Protein AF-A0A251S4Z6-F1 (afdb_monomer_lite)

Radius of gyration: 18.8 Å; chains: 1; bounding box: 54×31×57 Å

Foldseek 3Di:
DDPDPDCPVVCPVLLVVLVVLVVCLQPPDPVCPVVSLVSLLVVLVVLLVVLLVQCVVQVVNRDLVSVLSNLVSNLVCLVPPDCVRAPPVRSQSVLLSVLVSLLSVFCVRRVVNNVSSLVSLQDPSRPCSLCPDPPRSSLVSNLSNLLSLLLVLQVVVVVVDCDPVNVVSVVSNLVSLLCCLPVPLVSLVVCLVVNLVSHDPVVVSSNCSSVVRDDPPDDDDD

Secondary structure (DSSP, 8-state):
---SSS-TTTSHHHHHHHHHHHHHHHHS-GGGHHHHHHHHHHHHHHHHHHHHHHHHHHGGG---HHHHHHHHHHHHHHHHS-TTTS-HHHHHHHHHHHHHHHHHT-TTT-GGGHHHHHHHHH-TTTHHHHHTSGGGTTHHHHHHHHHHHHHHHHHHHHH----HHHHHHHHHHHHHHHHHHHH-HHHHHHHHHHHHTTS-TT-HHHHHHHHH---TT-PPP-

Sequence (222 aa):
MQFHQQDTSSFLAIDIYTDVVFSVLKFYPDNEKSTKYSLLLKVLTVMVGFITKDANERKSTFNPKPYFRIFNNILNRLNTVNSVILDADFHVYVLAGLAQSFHALQPAKVPEFSFAWLELVTLTDFMPKLLNQDNHQGWPYFKCLVIDVLRYMEPILRGGEVTEPVHVLYNYTRRMLLVLSHDFPEFICCYRSSLYDIIPPHCIELRNIILSTVPHNMRTPI

Organism: Helianthus annuus (NCBI:txid4232)

pLDDT: mean 88.33, std 14.4, range [32.28, 98.75]

InterPro domains:
  IPR007196 CCR4-Not complex component, Not1, C-terminal [PF04054] (88-221)
  IPR040398 CCR4-NOT transcription complex subunit 1 [PTHR13162] (5-221)

Structure (mmCIF, N/CA/C/O backbone):
data_AF-A0A251S4Z6-F1
#
_entry.id   AF-A0A251S4Z6-F1
#
loop_
_atom_site.group_PDB
_atom_site.id
_atom_site.type_symbol
_atom_site.label_atom_id
_atom_site.label_alt_id
_atom_site.label_comp_id
_atom_site.label_asym_id
_atom_site.label_entity_id
_atom_site.label_seq_id
_atom_site.pdbx_PDB_ins_code
_atom_site.Cartn_x
_atom_site.Cartn_y
_atom_site.Cartn_z
_atom_site.occupancy
_atom_site.B_iso_or_equiv
_atom_site.auth_seq_id
_atom_site.auth_comp_id
_atom_site.auth_asym_id
_atom_site.auth_atom_id
_atom_site.pdbx_PDB_model_num
ATOM 1 N N . MET A 1 1 ? -10.284 20.744 -13.304 1.00 34.00 1 MET A N 1
ATOM 2 C CA . MET A 1 1 ? -11.662 20.393 -12.897 1.00 34.00 1 MET A CA 1
ATOM 3 C C . MET A 1 1 ? -11.717 20.370 -11.382 1.00 34.00 1 MET A C 1
ATOM 5 O O . MET A 1 1 ? -10.926 19.672 -10.763 1.00 34.00 1 MET A O 1
ATOM 9 N N . GLN A 1 2 ? -12.562 21.224 -10.809 1.00 32.28 2 GLN A N 1
ATOM 10 C CA . GLN A 1 2 ? -12.772 21.392 -9.371 1.00 32.28 2 GLN A CA 1
ATOM 11 C C . GLN A 1 2 ? -13.411 20.126 -8.777 1.00 32.28 2 GLN A C 1
ATOM 13 O O . GLN A 1 2 ? -14.523 19.778 -9.153 1.00 32.28 2 GLN A O 1
ATOM 18 N N . PHE A 1 3 ? -12.728 19.464 -7.840 1.00 34.62 3 PHE A N 1
ATOM 19 C CA . PHE A 1 3 ? -13.256 18.315 -7.081 1.00 34.62 3 PHE A CA 1
ATOM 20 C C . PHE A 1 3 ? -13.432 18.611 -5.579 1.00 34.62 3 PHE A C 1
ATOM 22 O O . PHE A 1 3 ? -13.620 17.693 -4.793 1.00 34.62 3 PHE A O 1
ATOM 29 N N . HIS A 1 4 ? -13.344 19.871 -5.141 1.00 36.19 4 HIS A N 1
ATOM 30 C CA . HIS A 1 4 ? -13.067 20.173 -3.728 1.00 36.19 4 HIS A CA 1
ATOM 31 C C . HIS A 1 4 ? -14.211 20.769 -2.890 1.00 36.19 4 HIS A C 1
ATOM 33 O O . HIS A 1 4 ? -13.940 21.222 -1.784 1.00 36.19 4 HIS A O 1
ATOM 39 N N . GLN A 1 5 ? -15.473 20.780 -3.344 1.00 32.38 5 GLN A N 1
ATOM 40 C CA . GLN A 1 5 ? -16.520 21.528 -2.615 1.00 32.38 5 GLN A CA 1
ATOM 41 C C . GLN A 1 5 ? -17.878 20.845 -2.364 1.00 32.38 5 GLN A C 1
ATOM 43 O O . GLN A 1 5 ? -18.758 21.507 -1.827 1.00 32.38 5 GLN A O 1
ATOM 48 N N . GLN A 1 6 ? -18.074 19.548 -2.648 1.00 38.59 6 GLN A N 1
ATOM 49 C CA . GLN A 1 6 ? -19.390 18.898 -2.440 1.00 38.59 6 GLN A CA 1
ATOM 50 C C . GLN A 1 6 ? -19.479 17.815 -1.346 1.00 38.59 6 GLN A C 1
ATOM 52 O O . GLN A 1 6 ? -20.587 17.411 -1.010 1.00 38.59 6 GLN A O 1
ATOM 57 N N . ASP A 1 7 ? -18.377 17.374 -0.732 1.00 52.56 7 ASP A N 1
ATOM 58 C CA . ASP A 1 7 ? -18.374 16.110 0.035 1.00 52.56 7 ASP A CA 1
ATOM 59 C C . ASP A 1 7 ? -18.331 16.234 1.576 1.00 52.56 7 ASP A C 1
ATOM 61 O O . ASP A 1 7 ? -18.424 15.227 2.280 1.00 52.56 7 ASP A O 1
ATOM 65 N N . THR A 1 8 ? -18.231 17.432 2.158 1.00 46.47 8 THR A N 1
ATOM 66 C CA . THR A 1 8 ? -18.010 17.582 3.615 1.00 46.47 8 THR A CA 1
ATOM 67 C C . THR A 1 8 ? -19.180 17.091 4.478 1.00 46.47 8 THR A C 1
ATOM 69 O O . THR A 1 8 ? -18.952 16.579 5.569 1.00 46.47 8 THR A O 1
ATOM 72 N N . SER A 1 9 ? -20.426 17.172 3.991 1.00 52.06 9 SER A N 1
ATOM 73 C CA . SER A 1 9 ? -21.599 16.631 4.705 1.00 52.06 9 SER A CA 1
ATOM 74 C C . SER A 1 9 ? -21.748 15.108 4.567 1.00 52.06 9 SER A C 1
ATOM 76 O O . SER A 1 9 ? -22.478 14.499 5.345 1.00 52.06 9 SER A O 1
ATOM 78 N N . SER A 1 10 ? -21.077 14.490 3.589 1.00 70.56 10 SER A N 1
ATOM 79 C CA . SER A 1 10 ? -21.203 13.062 3.259 1.00 70.56 10 SER A CA 1
ATOM 80 C C . SER A 1 10 ? -20.334 12.176 4.160 1.00 70.56 10 SER A C 1
ATOM 82 O O . SER A 1 10 ? -20.665 11.023 4.431 1.00 70.56 10 SER A O 1
ATOM 84 N N . PHE A 1 11 ? -19.240 12.730 4.692 1.00 87.56 11 PHE A N 1
ATOM 85 C CA . PHE A 1 11 ? -18.249 11.968 5.456 1.00 87.56 11 PHE A CA 1
ATOM 86 C C . PHE A 1 11 ? -18.320 12.141 6.972 1.00 87.56 11 PHE A C 1
ATOM 88 O O . PHE A 1 11 ? -17.568 11.477 7.680 1.00 87.56 11 PHE A O 1
ATOM 95 N N . LEU A 1 12 ? -19.263 12.931 7.493 1.00 91.19 12 LEU A N 1
ATOM 96 C CA . LEU A 1 12 ? -19.404 13.143 8.937 1.00 91.19 12 LEU A CA 1
ATOM 97 C C . LEU A 1 12 ? -19.536 11.822 9.713 1.00 91.19 12 LEU A C 1
ATOM 99 O O . LEU A 1 12 ? -18.879 11.637 10.731 1.00 91.19 12 LEU A O 1
ATOM 103 N N . ALA A 1 13 ? -20.336 10.875 9.214 1.00 91.31 13 ALA A N 1
ATOM 104 C CA . ALA A 1 13 ? -20.497 9.569 9.856 1.00 91.31 13 ALA A CA 1
ATOM 105 C C . ALA A 1 13 ? -19.185 8.764 9.896 1.00 91.31 13 ALA A C 1
ATOM 107 O O . ALA A 1 13 ? -18.905 8.083 10.881 1.00 91.31 13 ALA A O 1
ATOM 108 N N . ILE A 1 14 ? -18.367 8.869 8.846 1.00 92.56 14 ILE A N 1
ATOM 109 C CA . ILE A 1 14 ? -17.065 8.196 8.747 1.00 92.56 14 ILE A CA 1
ATOM 110 C C . ILE A 1 14 ? -16.051 8.830 9.700 1.00 92.56 14 ILE A C 1
ATOM 112 O O . ILE A 1 14 ? -15.296 8.129 10.379 1.00 92.56 14 ILE A O 1
ATOM 116 N N . ASP A 1 15 ? -16.048 10.157 9.758 1.00 91.38 15 ASP A N 1
ATOM 117 C CA . ASP A 1 15 ? -15.169 10.918 10.633 1.00 91.38 15 ASP A CA 1
ATOM 118 C C . ASP A 1 15 ? -15.511 10.611 12.108 1.00 91.38 15 ASP A C 1
ATOM 120 O O . ASP A 1 15 ? -14.624 10.218 12.867 1.00 91.38 15 ASP A O 1
ATOM 124 N N . ILE A 1 16 ? -16.802 10.613 12.478 1.00 91.19 16 ILE A N 1
ATOM 125 C CA . ILE A 1 16 ? -17.278 10.213 13.817 1.00 91.19 16 ILE A CA 1
ATOM 126 C C . ILE A 1 16 ? -16.913 8.760 14.132 1.00 91.19 16 ILE A C 1
ATOM 128 O O . ILE A 1 16 ? -16.429 8.478 15.227 1.00 91.19 16 ILE A O 1
ATOM 132 N N . TYR A 1 17 ? -17.119 7.827 13.196 1.00 90.75 17 TYR A N 1
ATOM 133 C CA . TYR A 1 17 ? -16.733 6.426 13.390 1.00 90.75 17 TYR A CA 1
ATOM 134 C C . TYR A 1 17 ? -15.246 6.305 13.743 1.00 90.75 17 TYR A C 1
ATOM 136 O O . TYR A 1 17 ? -14.885 5.623 14.704 1.00 90.75 17 TYR A O 1
ATOM 144 N N . THR A 1 18 ? -14.389 7.014 13.007 1.00 90.38 18 THR A N 1
ATOM 145 C CA . THR A 1 18 ? -12.941 6.977 13.239 1.00 90.38 18 THR A CA 1
ATOM 146 C C . THR A 1 18 ? -12.580 7.581 14.599 1.00 90.38 18 THR A C 1
ATOM 148 O O . THR A 1 18 ? -11.768 7.014 15.332 1.00 90.38 18 THR A O 1
ATOM 151 N N . ASP A 1 19 ? -13.228 8.680 14.987 1.00 88.56 19 ASP A N 1
ATOM 152 C CA . ASP A 1 19 ? -13.028 9.304 16.297 1.00 88.56 19 ASP A CA 1
ATOM 153 C C . ASP A 1 19 ? -13.490 8.406 17.455 1.00 88.56 19 ASP A C 1
ATOM 155 O O . ASP A 1 19 ? -12.831 8.358 18.498 1.00 88.56 19 ASP A O 1
ATOM 159 N N . VAL A 1 20 ? -14.569 7.637 17.277 1.00 89.88 20 VAL A N 1
ATOM 160 C CA . VAL A 1 20 ? -15.018 6.637 18.258 1.00 89.88 20 VAL A CA 1
ATOM 161 C C . VAL A 1 20 ? -13.992 5.514 18.393 1.00 89.88 20 VAL A C 1
ATOM 163 O O . VAL A 1 20 ? -13.630 5.177 19.518 1.00 89.88 20 VAL A O 1
ATOM 166 N N . VAL A 1 21 ? -13.464 4.975 17.287 1.00 88.00 21 VAL A N 1
ATOM 167 C CA . VAL A 1 21 ? -12.422 3.930 17.319 1.00 88.00 21 VAL A CA 1
ATOM 168 C C . VAL A 1 21 ? -11.203 4.395 18.124 1.00 88.00 21 VAL A C 1
ATOM 170 O O . VAL A 1 21 ? -10.749 3.687 19.024 1.00 88.00 21 VAL A O 1
ATOM 173 N N . PHE A 1 22 ? -10.705 5.608 17.870 1.00 84.44 22 PHE A N 1
ATOM 174 C CA . PHE A 1 22 ? -9.561 6.147 18.612 1.00 84.44 22 PHE A CA 1
ATOM 175 C C . PHE A 1 22 ? -9.902 6.527 20.056 1.00 84.44 22 PHE A C 1
ATOM 177 O O . PHE A 1 22 ? -9.057 6.377 20.939 1.00 84.44 22 PHE A O 1
ATOM 184 N N . SER A 1 23 ? -11.134 6.958 20.331 1.00 85.19 23 SER A N 1
ATOM 185 C CA . SER A 1 23 ? -11.595 7.206 21.700 1.00 85.19 23 SER A CA 1
ATOM 186 C C . SER A 1 23 ? -11.634 5.915 22.512 1.00 85.19 23 SER A C 1
ATOM 188 O O . SER A 1 23 ? -11.164 5.908 23.645 1.00 85.19 23 SER A O 1
ATOM 190 N N . VAL A 1 24 ? -12.103 4.805 21.931 1.00 83.81 24 VAL A N 1
ATOM 191 C CA . VAL A 1 24 ? -12.065 3.490 22.590 1.00 83.81 24 VAL A CA 1
ATOM 192 C C . VAL A 1 24 ? -10.629 3.119 22.951 1.00 83.81 24 VAL A C 1
ATOM 194 O O . VAL A 1 24 ? -10.382 2.745 24.091 1.00 83.81 24 VAL A O 1
ATOM 197 N N . LEU A 1 25 ? -9.667 3.294 22.039 1.00 79.56 25 LEU A N 1
ATOM 198 C CA . LEU A 1 25 ? -8.248 3.033 22.326 1.00 79.56 25 LEU A CA 1
ATOM 199 C C . LEU A 1 25 ? -7.685 3.945 23.426 1.00 79.56 25 LEU A C 1
ATOM 201 O O . LEU A 1 25 ? -6.925 3.490 24.283 1.00 79.56 25 LEU A O 1
ATOM 205 N N . LYS A 1 26 ? -8.070 5.226 23.412 1.00 78.69 26 LYS A N 1
ATOM 206 C CA . LYS A 1 26 ? -7.633 6.230 24.387 1.00 78.69 26 LYS A CA 1
ATOM 207 C C . LYS A 1 26 ? -8.168 5.951 25.790 1.00 78.69 26 LYS A C 1
ATOM 209 O O . LYS A 1 26 ? -7.422 6.086 26.751 1.00 78.69 26 LYS A O 1
ATOM 214 N N . PHE A 1 27 ? -9.443 5.590 25.910 1.00 80.06 27 PHE A N 1
ATOM 215 C CA . PHE A 1 27 ? -10.101 5.346 27.196 1.00 80.06 27 PHE A CA 1
ATOM 216 C C . PHE A 1 27 ? -9.957 3.900 27.689 1.00 80.06 27 PHE A C 1
ATOM 218 O O . PHE A 1 27 ? -10.383 3.592 28.801 1.00 80.06 27 PHE A O 1
ATOM 225 N N . TYR A 1 28 ? -9.350 3.014 26.896 1.00 77.75 28 TYR A N 1
ATOM 226 C CA . TYR A 1 28 ? -9.029 1.662 27.338 1.00 77.75 28 TYR A CA 1
ATOM 227 C C . TYR A 1 28 ? -7.945 1.702 28.439 1.00 77.75 28 TYR A C 1
ATOM 229 O O . TYR A 1 28 ? -6.985 2.467 28.292 1.00 77.75 28 TYR A O 1
ATOM 237 N N . PRO A 1 29 ? -8.047 0.902 29.521 1.00 74.38 29 PRO A N 1
ATOM 238 C CA . PRO A 1 29 ? -7.092 0.935 30.633 1.00 74.38 29 PRO A CA 1
ATOM 239 C C . PRO A 1 29 ? -5.634 0.733 30.184 1.00 74.38 29 PRO A C 1
ATOM 241 O O . PRO A 1 29 ? -5.335 -0.169 29.400 1.00 74.38 29 PRO A O 1
ATOM 244 N N . ASP A 1 30 ? -4.706 1.552 30.693 1.00 66.25 30 ASP A N 1
ATOM 245 C CA . ASP A 1 30 ? -3.280 1.521 30.305 1.00 66.25 30 ASP A CA 1
ATOM 246 C C . ASP A 1 30 ? -2.538 0.253 30.750 1.00 66.25 30 ASP A C 1
ATOM 248 O O . ASP A 1 30 ? -1.494 -0.097 30.200 1.00 66.25 30 ASP A O 1
ATOM 252 N N . ASN A 1 31 ? -3.121 -0.480 31.696 1.00 65.31 31 ASN A N 1
ATOM 253 C CA . ASN A 1 31 ? -2.581 -1.703 32.285 1.00 65.31 31 ASN A CA 1
ATOM 254 C C . ASN A 1 31 ? -2.515 -2.869 31.271 1.00 65.31 31 ASN A C 1
ATOM 256 O O . ASN A 1 31 ? -1.938 -3.911 31.567 1.00 65.31 31 ASN A O 1
ATOM 260 N N . GLU A 1 32 ? -3.100 -2.701 30.079 1.00 69.12 32 GLU A N 1
ATOM 261 C CA . GLU A 1 32 ? -3.272 -3.734 29.055 1.00 69.12 32 GLU A CA 1
ATOM 262 C C . GLU A 1 32 ? -2.878 -3.238 27.647 1.00 69.12 32 GLU A C 1
ATOM 264 O O . GLU A 1 32 ? -3.663 -3.284 26.693 1.00 69.12 32 GLU A O 1
ATOM 269 N N . LYS A 1 33 ? -1.637 -2.760 27.476 1.00 69.19 33 LYS A N 1
ATOM 270 C CA . LYS A 1 33 ? -1.124 -2.329 26.156 1.00 69.19 33 LYS A CA 1
ATOM 271 C C . LYS A 1 33 ? -1.329 -3.391 25.062 1.00 69.19 33 LYS A C 1
ATOM 273 O O . LYS A 1 33 ? -1.816 -3.066 23.982 1.00 69.19 33 LYS A O 1
ATOM 278 N N . SER A 1 34 ? -1.045 -4.664 25.365 1.00 73.81 34 SER A N 1
ATOM 279 C CA . SER A 1 34 ? -1.294 -5.835 24.494 1.00 73.81 34 SER A CA 1
ATOM 280 C C . SER A 1 34 ? -2.735 -5.914 23.976 1.00 73.81 34 SER A C 1
ATOM 282 O O . SER A 1 34 ? -2.968 -6.276 22.820 1.00 73.81 34 SER A O 1
ATOM 284 N N . THR A 1 35 ? -3.712 -5.528 24.795 1.00 79.06 35 THR A N 1
ATOM 285 C CA . THR A 1 35 ? -5.124 -5.558 24.416 1.00 79.06 35 THR A CA 1
ATOM 286 C C . THR A 1 35 ? -5.496 -4.390 23.502 1.00 79.06 35 THR A C 1
ATOM 288 O O . THR A 1 35 ? -6.238 -4.605 22.541 1.00 79.06 35 THR A O 1
ATOM 291 N N . LYS A 1 36 ? -4.927 -3.186 23.707 1.00 78.81 36 LYS A N 1
ATOM 292 C CA . LYS A 1 36 ? -5.112 -2.036 22.791 1.00 78.81 36 LYS A CA 1
ATOM 293 C C . LYS A 1 36 ? -4.644 -2.381 21.371 1.00 78.81 36 LYS A C 1
ATOM 295 O O . LYS A 1 36 ? -5.363 -2.122 20.404 1.00 78.81 36 LYS A O 1
ATOM 300 N N . TYR A 1 37 ? -3.492 -3.049 21.258 1.00 80.00 37 TYR A N 1
ATOM 301 C CA . TYR A 1 37 ? -2.970 -3.581 19.993 1.00 80.00 37 TYR A CA 1
ATOM 302 C C . TYR A 1 37 ? -3.934 -4.546 19.316 1.00 80.00 37 TYR A C 1
ATOM 304 O O . TYR A 1 37 ? -4.310 -4.366 18.156 1.00 80.00 37 TYR A O 1
ATOM 312 N N . SER A 1 38 ? -4.347 -5.572 20.063 1.00 84.94 38 SER A N 1
ATOM 313 C CA . SER A 1 38 ? -5.238 -6.609 19.553 1.00 84.94 38 SER A CA 1
ATOM 314 C C . SER A 1 38 ? -6.568 -6.024 19.084 1.00 84.94 38 SER A C 1
ATOM 316 O O . SER A 1 38 ? -7.096 -6.445 18.056 1.00 84.94 38 SER A O 1
ATOM 318 N N . LEU A 1 39 ? -7.101 -5.032 19.802 1.00 87.69 39 LEU A N 1
ATOM 319 C CA . LEU A 1 39 ? -8.360 -4.392 19.450 1.00 87.69 39 LEU A CA 1
ATOM 320 C C . LEU A 1 39 ? -8.265 -3.658 18.111 1.00 87.69 39 LEU A C 1
ATOM 322 O O . LEU A 1 39 ? -9.105 -3.885 17.241 1.00 87.69 39 LEU A O 1
ATOM 326 N N . LEU A 1 40 ? -7.238 -2.826 17.915 1.00 86.56 40 LEU A N 1
ATOM 327 C CA . LEU A 1 40 ? -7.086 -2.093 16.660 1.00 86.56 40 LEU A CA 1
ATOM 328 C C . LEU A 1 40 ? -6.867 -3.047 15.479 1.00 86.56 40 LEU A C 1
ATOM 330 O O . LEU A 1 40 ? -7.513 -2.888 14.447 1.00 86.56 40 LEU A O 1
ATOM 334 N N . LEU A 1 41 ? -6.054 -4.096 15.637 1.00 89.19 41 LEU A N 1
ATOM 335 C CA . LEU A 1 41 ? -5.891 -5.103 14.583 1.00 89.19 41 LEU A CA 1
ATOM 336 C C . LEU A 1 41 ? -7.184 -5.861 14.268 1.00 89.19 41 LEU A C 1
ATOM 338 O O . LEU A 1 41 ? -7.445 -6.166 13.103 1.00 89.19 41 LEU A O 1
ATOM 342 N N . LYS A 1 42 ? -8.019 -6.146 15.274 1.00 92.50 42 LYS A N 1
ATOM 343 C CA . LYS A 1 42 ? -9.351 -6.725 15.049 1.00 92.50 42 LYS A CA 1
ATOM 344 C C . LYS A 1 42 ? -10.231 -5.773 14.245 1.00 92.50 42 LYS A C 1
ATOM 346 O O . LYS A 1 42 ? -10.883 -6.227 13.312 1.00 92.50 42 LYS A O 1
ATOM 351 N N . VAL A 1 43 ? -10.208 -4.471 14.547 1.00 93.06 43 VAL A N 1
ATOM 352 C CA . VAL A 1 43 ? -10.929 -3.456 13.759 1.00 93.06 43 VAL A CA 1
ATOM 353 C C . VAL A 1 43 ? -10.439 -3.456 12.310 1.00 93.06 43 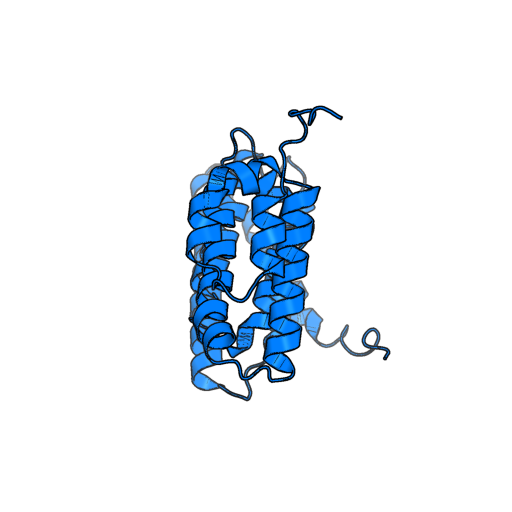VAL A C 1
ATOM 355 O O . VAL A 1 43 ? -11.259 -3.574 11.403 1.00 93.06 43 VAL A O 1
ATOM 358 N N . LEU A 1 44 ? -9.121 -3.421 12.081 1.00 95.12 44 LEU A N 1
ATOM 359 C CA . LEU A 1 44 ? -8.542 -3.501 10.735 1.00 95.12 44 LEU A CA 1
ATOM 360 C C . LEU A 1 44 ? -8.975 -4.777 9.993 1.00 95.12 44 LEU A C 1
ATOM 362 O O . LEU A 1 44 ? -9.418 -4.710 8.849 1.00 95.12 44 LEU A O 1
ATOM 366 N N . THR A 1 45 ? -8.928 -5.928 10.665 1.00 96.69 45 THR A N 1
ATOM 367 C CA . THR A 1 45 ? -9.327 -7.227 10.096 1.00 96.69 45 THR A CA 1
ATOM 368 C C . THR A 1 45 ? -10.805 -7.244 9.704 1.00 96.69 45 THR A C 1
ATOM 370 O O . THR A 1 45 ? -11.154 -7.690 8.610 1.00 96.69 45 THR A O 1
ATOM 373 N N . VAL A 1 46 ? -11.681 -6.724 10.570 1.00 96.94 46 VAL A N 1
ATOM 374 C CA . VAL A 1 46 ? -13.120 -6.608 10.288 1.00 96.94 46 VAL A CA 1
ATOM 375 C C . VAL A 1 46 ? -13.362 -5.680 9.101 1.00 96.94 46 VAL A C 1
ATOM 377 O O . VAL A 1 46 ? -14.158 -6.020 8.228 1.00 96.94 46 VAL A O 1
ATOM 380 N N . MET A 1 47 ? -12.649 -4.552 9.016 1.00 96.19 47 MET A N 1
ATOM 381 C CA . MET A 1 47 ? -12.753 -3.642 7.872 1.00 96.19 47 MET A CA 1
ATOM 382 C C . MET A 1 47 ? -12.321 -4.309 6.567 1.00 96.19 47 MET A C 1
ATOM 384 O O . MET A 1 47 ? -13.049 -4.220 5.585 1.00 96.19 47 MET A O 1
ATOM 388 N N . VAL A 1 48 ? -11.191 -5.023 6.548 1.00 98.25 48 VAL A N 1
ATOM 389 C CA . VAL A 1 48 ? -10.731 -5.769 5.363 1.00 98.25 48 VAL A CA 1
ATOM 390 C C . VAL A 1 48 ? -11.788 -6.776 4.907 1.00 98.25 48 VAL A C 1
ATOM 392 O O . VAL A 1 48 ? -12.124 -6.824 3.722 1.00 98.25 48 VAL A O 1
ATOM 395 N N . GLY A 1 49 ? -12.344 -7.554 5.842 1.00 98.19 49 GLY A N 1
ATOM 396 C CA . GLY A 1 49 ? -13.400 -8.521 5.543 1.00 98.19 49 GLY A CA 1
ATOM 397 C C . GLY A 1 49 ? -14.663 -7.854 4.995 1.00 98.19 49 GLY A C 1
ATOM 398 O O . GLY A 1 49 ? -15.235 -8.328 4.014 1.00 98.19 49 GLY A O 1
ATOM 399 N N . PHE A 1 50 ? -15.061 -6.724 5.581 1.00 97.69 50 PHE A N 1
ATOM 400 C CA . PHE A 1 50 ? -16.216 -5.953 5.132 1.00 97.69 50 PHE A CA 1
ATOM 401 C C . PHE A 1 50 ? -16.014 -5.371 3.729 1.00 97.69 50 PHE A C 1
ATOM 403 O O . PHE A 1 50 ? -16.872 -5.561 2.875 1.00 97.69 50 PHE A O 1
ATOM 410 N N . ILE A 1 51 ? -14.871 -4.732 3.464 1.00 98.06 51 ILE A N 1
ATOM 411 C CA . ILE A 1 51 ? -14.534 -4.153 2.154 1.00 98.06 51 ILE A CA 1
ATOM 412 C C . ILE A 1 51 ? -14.523 -5.236 1.079 1.00 98.06 51 ILE A C 1
ATOM 414 O O . ILE A 1 51 ? -15.116 -5.064 0.019 1.00 98.06 51 ILE A O 1
ATOM 418 N N . THR A 1 52 ? -13.883 -6.370 1.371 1.00 98.00 52 THR A N 1
ATOM 419 C CA . THR A 1 52 ? -13.814 -7.504 0.440 1.00 98.00 52 THR A CA 1
ATOM 420 C C . THR A 1 52 ? -15.213 -8.037 0.131 1.00 98.00 52 THR A C 1
ATOM 422 O O . THR A 1 52 ? -15.537 -8.308 -1.023 1.00 98.00 52 THR A O 1
ATOM 425 N N . LYS A 1 53 ? -16.069 -8.170 1.151 1.00 98.06 53 LYS A N 1
ATOM 426 C CA . LYS A 1 53 ? -17.459 -8.598 0.974 1.00 98.06 53 LYS A CA 1
ATOM 427 C C . LYS A 1 53 ? -18.258 -7.596 0.134 1.00 98.06 53 LYS A C 1
ATOM 429 O O . LYS A 1 53 ? -18.892 -8.004 -0.832 1.00 98.06 53 LYS A O 1
ATOM 434 N N . ASP A 1 54 ? -18.195 -6.310 0.468 1.00 97.75 54 ASP A N 1
ATOM 435 C CA . ASP A 1 54 ? -18.940 -5.255 -0.228 1.00 97.75 54 ASP A CA 1
ATOM 436 C C . ASP A 1 54 ? -18.503 -5.118 -1.694 1.00 97.75 54 ASP A C 1
ATOM 438 O O . ASP A 1 54 ? -19.349 -4.997 -2.578 1.00 97.75 54 ASP A O 1
ATOM 442 N N . ALA A 1 55 ? -17.201 -5.222 -1.980 1.00 97.38 55 ALA A N 1
ATOM 443 C CA . ALA A 1 55 ? -16.684 -5.237 -3.348 1.00 97.38 55 ALA A CA 1
ATOM 444 C C . ALA A 1 55 ? -17.220 -6.430 -4.152 1.00 97.38 55 ALA A C 1
ATOM 446 O O . ALA A 1 55 ? -17.700 -6.255 -5.271 1.00 97.38 55 ALA A O 1
ATOM 447 N N . ASN A 1 56 ? -17.232 -7.628 -3.558 1.00 96.38 56 ASN A N 1
ATOM 448 C CA . ASN A 1 56 ? -17.769 -8.827 -4.205 1.00 96.38 56 ASN A CA 1
ATOM 449 C C . ASN A 1 56 ? -19.279 -8.735 -4.481 1.00 96.38 56 ASN A C 1
ATOM 451 O O . ASN A 1 56 ? -19.749 -9.211 -5.518 1.00 96.38 56 ASN A O 1
ATOM 455 N N . GLU A 1 57 ? -20.042 -8.139 -3.562 1.00 97.38 57 GLU A N 1
ATOM 456 C CA . GLU A 1 57 ? -21.494 -7.982 -3.691 1.00 97.38 57 GLU A CA 1
ATOM 457 C C . GLU A 1 57 ? -21.865 -6.886 -4.701 1.00 97.38 57 GLU A C 1
ATOM 459 O O . GLU A 1 57 ? -22.753 -7.087 -5.531 1.00 97.38 57 GLU A O 1
ATOM 464 N N . ARG A 1 58 ? -21.174 -5.739 -4.671 1.00 95.50 58 ARG A N 1
ATOM 465 C CA . ARG A 1 58 ? -21.497 -4.567 -5.504 1.00 95.50 58 ARG A CA 1
ATOM 466 C C . ARG A 1 58 ? -20.834 -4.561 -6.876 1.00 95.50 58 ARG A C 1
ATOM 468 O O . ARG A 1 58 ? -21.378 -3.933 -7.793 1.00 95.50 58 ARG A O 1
ATOM 475 N N . LYS A 1 59 ? -19.677 -5.213 -7.029 1.00 93.00 59 LYS A N 1
ATOM 476 C CA . LYS A 1 59 ? -18.879 -5.269 -8.266 1.00 93.00 59 LYS A CA 1
ATOM 477 C C . LYS A 1 59 ? -18.700 -3.872 -8.874 1.00 93.00 59 LYS A C 1
ATOM 479 O O . LYS A 1 59 ? -18.199 -2.970 -8.215 1.00 93.00 59 LYS A O 1
ATOM 484 N N . SER A 1 60 ? -19.230 -3.632 -10.074 1.00 91.31 60 SER A N 1
ATOM 485 C CA . SER A 1 60 ? -19.138 -2.351 -10.790 1.00 91.31 60 SER A CA 1
ATOM 486 C C . SER A 1 60 ? -19.778 -1.152 -10.077 1.00 91.31 60 SER A C 1
ATOM 488 O O . SER A 1 60 ? -19.542 -0.017 -10.477 1.00 91.31 60 SER A O 1
ATOM 490 N N . THR A 1 61 ? -20.606 -1.378 -9.053 1.00 95.19 61 THR A N 1
ATOM 491 C CA . THR A 1 61 ? -21.230 -0.316 -8.239 1.00 95.19 61 THR A CA 1
ATOM 492 C C . THR A 1 61 ? -20.525 -0.087 -6.901 1.00 95.19 61 THR A C 1
ATOM 494 O O . THR A 1 61 ? -20.994 0.702 -6.076 1.00 95.19 61 THR A O 1
ATOM 497 N N . PHE A 1 62 ? -19.409 -0.780 -6.660 1.00 96.69 62 PHE A N 1
ATOM 498 C CA . PHE A 1 62 ? -18.588 -0.590 -5.474 1.00 96.69 62 PHE A CA 1
ATOM 499 C C . PHE A 1 62 ? -18.045 0.842 -5.419 1.00 96.69 62 PHE A C 1
ATOM 501 O O . PHE A 1 62 ? -17.523 1.369 -6.402 1.00 96.69 62 PHE A O 1
ATOM 508 N N . ASN A 1 63 ? -18.167 1.480 -4.254 1.00 95.75 63 ASN A N 1
ATOM 509 C CA . ASN A 1 63 ? -17.659 2.828 -4.031 1.00 95.75 63 ASN A CA 1
ATOM 510 C C . ASN A 1 63 ? -16.437 2.771 -3.099 1.00 95.75 63 ASN A C 1
ATOM 512 O O . ASN A 1 63 ? -16.613 2.539 -1.904 1.00 95.75 63 ASN A O 1
ATOM 516 N N . PRO A 1 64 ? -15.213 3.029 -3.595 1.00 96.06 64 PRO A N 1
ATOM 517 C CA . PRO A 1 64 ? -14.002 2.945 -2.782 1.00 96.06 64 PRO A CA 1
ATOM 518 C C . PRO A 1 64 ? -13.816 4.136 -1.823 1.00 96.06 64 PRO A C 1
ATOM 520 O O . PRO A 1 64 ? -13.071 4.026 -0.847 1.00 96.06 64 PRO A O 1
ATOM 523 N N . LYS A 1 65 ? -14.477 5.279 -2.072 1.00 95.50 65 LYS A N 1
ATOM 524 C CA . LYS A 1 65 ? -14.219 6.544 -1.353 1.00 95.50 65 LYS A CA 1
ATOM 525 C C . LYS A 1 65 ? -14.450 6.468 0.166 1.00 95.50 65 LYS A C 1
ATOM 527 O O . LYS A 1 65 ? -13.601 6.976 0.899 1.00 95.50 65 LYS A O 1
ATOM 532 N N . PRO A 1 66 ? -15.536 5.849 0.676 1.00 95.25 66 PRO A N 1
ATOM 533 C CA . PRO A 1 66 ? -15.756 5.723 2.115 1.00 95.25 66 PRO A CA 1
ATOM 534 C C . PRO A 1 66 ? -14.624 4.964 2.815 1.00 95.25 66 PRO A C 1
ATOM 536 O O . PRO A 1 66 ? -14.127 5.397 3.850 1.00 95.25 66 PRO A O 1
ATOM 539 N N . TYR A 1 67 ? -14.170 3.864 2.215 1.00 96.38 67 TYR A N 1
ATOM 540 C CA . TYR A 1 67 ? -13.118 3.016 2.774 1.00 96.38 67 TYR A CA 1
ATOM 541 C C . TYR A 1 67 ? -11.757 3.704 2.754 1.00 96.38 67 TYR A C 1
ATOM 543 O O . TYR A 1 67 ? -11.029 3.659 3.745 1.00 96.38 67 TYR A O 1
ATOM 551 N N . PHE A 1 68 ? -11.454 4.419 1.666 1.00 96.94 68 PHE A N 1
ATOM 552 C CA . PHE A 1 68 ? -10.292 5.299 1.599 1.00 96.94 68 PHE A CA 1
ATOM 553 C C . PHE A 1 68 ? -10.294 6.318 2.747 1.00 96.94 68 PHE A C 1
ATOM 555 O O . PHE A 1 68 ? -9.304 6.446 3.466 1.00 96.94 68 PHE A O 1
ATOM 562 N N . ARG A 1 69 ? -11.425 7.008 2.962 1.00 95.69 69 ARG A N 1
ATOM 563 C CA . ARG A 1 69 ? -11.568 8.021 4.018 1.00 95.69 69 ARG A CA 1
ATOM 564 C C . ARG A 1 69 ? -11.334 7.430 5.407 1.00 95.69 69 ARG A C 1
ATOM 566 O O . ARG A 1 69 ? -10.623 8.050 6.190 1.00 95.69 69 ARG A O 1
ATOM 573 N N . ILE A 1 70 ? -11.867 6.237 5.691 1.00 95.38 70 ILE A N 1
ATOM 574 C CA . ILE A 1 70 ? -11.641 5.544 6.969 1.00 95.38 70 ILE A CA 1
ATOM 575 C C . ILE A 1 70 ? -10.142 5.305 7.195 1.00 95.38 70 ILE A C 1
ATOM 577 O O . ILE A 1 70 ? -9.609 5.718 8.223 1.00 95.38 70 ILE A O 1
ATOM 581 N N . PHE A 1 71 ? -9.439 4.688 6.239 1.00 96.38 71 PHE A N 1
ATOM 582 C CA . PHE A 1 71 ? -8.006 4.414 6.391 1.00 96.38 71 PHE A CA 1
ATOM 583 C C . PHE A 1 71 ? -7.170 5.690 6.506 1.00 96.38 71 PHE A C 1
ATOM 585 O O . PHE A 1 71 ? -6.289 5.764 7.363 1.00 96.38 71 PHE A O 1
ATOM 592 N N . ASN A 1 72 ? -7.471 6.711 5.702 1.00 95.00 72 ASN A N 1
ATOM 593 C CA . ASN A 1 72 ? -6.790 8.001 5.778 1.00 95.00 72 ASN A CA 1
ATOM 594 C C . ASN A 1 72 ? -7.006 8.673 7.145 1.00 95.00 72 ASN A C 1
ATOM 596 O O . ASN A 1 72 ? -6.063 9.168 7.755 1.00 95.00 72 ASN A O 1
ATOM 600 N N . ASN A 1 73 ? -8.229 8.640 7.678 1.00 93.38 73 ASN A N 1
ATOM 601 C CA . ASN A 1 73 ? -8.512 9.159 9.014 1.00 93.38 73 ASN A CA 1
ATOM 602 C C . ASN A 1 73 ? -7.752 8.382 10.097 1.00 93.38 73 ASN A C 1
ATOM 604 O O . ASN A 1 73 ? -7.222 9.000 11.018 1.00 93.38 73 ASN A O 1
ATOM 608 N N . ILE A 1 74 ? -7.657 7.052 9.981 1.00 91.94 74 ILE A N 1
ATOM 609 C CA . ILE A 1 74 ? -6.884 6.225 10.917 1.00 91.94 74 ILE A CA 1
ATOM 610 C C . ILE A 1 74 ? -5.403 6.611 10.887 1.00 91.94 74 ILE A C 1
ATOM 612 O O . ILE A 1 74 ? -4.817 6.809 11.948 1.00 91.94 74 ILE A O 1
ATOM 616 N N . LEU A 1 75 ? -4.813 6.775 9.701 1.00 91.94 75 LEU A N 1
ATOM 617 C CA . LEU A 1 75 ? -3.426 7.226 9.536 1.00 91.94 75 LEU A CA 1
ATOM 618 C C . LEU A 1 75 ? -3.199 8.614 10.149 1.00 91.94 75 LEU A C 1
ATOM 620 O O . LEU A 1 75 ? -2.280 8.805 10.945 1.00 91.94 75 LEU A O 1
ATOM 624 N N . ASN A 1 76 ? -4.086 9.564 9.854 1.00 89.88 76 ASN A N 1
ATOM 625 C CA . ASN A 1 76 ? -4.009 10.922 10.390 1.00 89.88 76 ASN A CA 1
ATOM 626 C C . ASN A 1 76 ? -4.105 10.939 11.919 1.00 89.88 76 ASN A C 1
ATOM 628 O O . ASN A 1 76 ? -3.366 11.658 12.591 1.00 89.88 76 ASN A O 1
ATOM 632 N N . ARG A 1 77 ? -5.006 10.141 12.500 1.00 86.69 77 ARG A N 1
ATOM 633 C CA . ARG A 1 77 ? -5.144 10.019 13.956 1.00 86.69 77 ARG A CA 1
ATOM 634 C C . ARG A 1 77 ? -3.930 9.339 14.578 1.00 86.69 77 ARG A C 1
ATOM 636 O O . ARG A 1 77 ? -3.412 9.844 15.567 1.00 86.69 77 ARG A O 1
ATOM 643 N N . LEU A 1 78 ? -3.417 8.277 13.965 1.00 85.00 78 LEU A N 1
ATOM 644 C CA . LEU A 1 78 ? -2.196 7.607 14.409 1.00 85.00 78 LEU A CA 1
ATOM 645 C C . LEU A 1 78 ? -0.999 8.574 14.474 1.00 85.00 78 LEU A C 1
ATOM 647 O O . LEU A 1 78 ? -0.214 8.500 15.412 1.00 85.00 78 LEU A O 1
ATOM 651 N N . ASN A 1 79 ? -0.892 9.505 13.522 1.00 81.50 79 ASN A N 1
ATOM 652 C CA . ASN A 1 79 ? 0.209 10.471 13.454 1.00 81.50 79 ASN A CA 1
ATOM 653 C C . ASN A 1 79 ? 0.010 11.734 14.310 1.00 81.50 79 ASN A C 1
ATOM 655 O O . ASN A 1 79 ? 0.971 12.469 14.530 1.00 81.50 79 ASN A O 1
ATOM 659 N N . THR A 1 80 ? -1.211 12.010 14.780 1.00 80.38 80 THR A N 1
ATOM 660 C CA . THR A 1 80 ? -1.533 13.203 15.592 1.00 80.38 80 THR A CA 1
ATOM 661 C C . THR A 1 80 ? -1.741 12.904 17.071 1.00 80.38 80 THR A C 1
ATOM 663 O O . THR A 1 80 ? -1.656 13.811 17.900 1.00 80.38 80 THR A O 1
ATOM 666 N N . VAL A 1 81 ? -2.014 11.650 17.435 1.00 69.38 81 VAL A N 1
ATOM 667 C CA . VAL A 1 81 ? -2.131 11.244 18.835 1.00 69.38 81 VAL A CA 1
ATOM 668 C C . VAL A 1 81 ? -0.748 11.325 19.488 1.00 69.38 81 VAL A C 1
ATOM 670 O O . VAL A 1 81 ? 0.170 10.601 19.118 1.00 69.38 81 VAL A O 1
ATOM 673 N N . ASN A 1 82 ? -0.607 12.241 20.453 1.00 55.72 82 ASN A N 1
ATOM 674 C CA . ASN A 1 82 ? 0.636 12.483 21.190 1.00 55.72 82 ASN A CA 1
ATOM 675 C C . ASN A 1 82 ? 1.241 11.187 21.757 1.00 55.72 82 ASN A C 1
ATOM 677 O O . ASN A 1 82 ? 0.521 10.324 22.268 1.00 55.72 82 ASN A O 1
ATOM 681 N N . SER A 1 83 ? 2.577 11.144 21.792 1.00 56.88 83 SER A N 1
ATOM 682 C CA . SER A 1 83 ? 3.427 10.059 22.323 1.00 56.88 83 SER A CA 1
ATOM 683 C C . SER A 1 83 ? 3.134 9.629 23.768 1.00 56.88 83 SER A C 1
ATOM 685 O O . SER A 1 83 ? 3.659 8.628 24.242 1.00 56.88 83 SER A O 1
ATOM 687 N N . VAL A 1 84 ? 2.293 10.380 24.484 1.00 52.84 84 VAL A N 1
ATOM 688 C CA . VAL A 1 84 ? 1.825 10.050 25.836 1.00 52.84 84 VAL A CA 1
ATOM 689 C C . VAL A 1 84 ? 0.833 8.879 25.823 1.00 52.84 84 VAL A C 1
ATOM 691 O O . VAL A 1 84 ? 0.746 8.152 26.805 1.00 52.84 84 VAL A O 1
ATOM 694 N N . ILE A 1 85 ? 0.082 8.689 24.731 1.00 57.09 85 ILE A N 1
ATOM 695 C CA . ILE A 1 85 ? -0.978 7.666 24.635 1.00 57.09 85 ILE A CA 1
ATOM 696 C C . ILE A 1 85 ? -0.486 6.424 23.880 1.00 57.09 85 ILE A C 1
ATOM 698 O O . ILE A 1 85 ? -0.869 5.306 24.221 1.00 57.09 85 ILE A O 1
ATOM 702 N N . LEU A 1 86 ? 0.352 6.621 22.860 1.00 66.38 86 LEU A N 1
ATOM 703 C CA . LEU A 1 86 ? 0.883 5.575 21.989 1.00 66.38 86 LEU A CA 1
ATOM 704 C C . LEU A 1 86 ? 2.411 5.692 22.001 1.00 66.38 86 LEU A C 1
ATOM 706 O O . LEU A 1 86 ? 2.946 6.725 21.600 1.00 66.38 86 LEU A O 1
ATOM 710 N N . ASP A 1 87 ? 3.107 4.671 22.499 1.00 74.44 87 ASP A N 1
ATOM 711 C CA . ASP A 1 87 ? 4.571 4.643 22.446 1.00 74.44 87 ASP A CA 1
ATOM 712 C C . ASP A 1 87 ? 5.071 4.391 21.008 1.00 74.44 87 ASP A C 1
ATOM 714 O O . ASP A 1 87 ? 4.292 4.113 20.093 1.00 74.44 87 ASP A O 1
ATOM 718 N N . ALA A 1 88 ? 6.377 4.557 20.776 1.00 76.44 88 ALA A N 1
ATOM 719 C CA . ALA A 1 88 ? 6.966 4.380 19.446 1.00 76.44 88 ALA A CA 1
ATOM 720 C C . ALA A 1 88 ? 6.727 2.960 18.904 1.00 76.44 88 ALA A C 1
ATOM 722 O O . ALA A 1 88 ? 6.339 2.804 17.747 1.00 76.44 88 ALA A O 1
ATOM 723 N N . ASP A 1 89 ? 6.853 1.948 19.768 1.00 80.00 89 ASP A N 1
ATOM 724 C CA . ASP A 1 89 ? 6.545 0.552 19.447 1.00 80.00 89 ASP A CA 1
ATOM 725 C C . ASP A 1 89 ? 5.094 0.400 18.980 1.00 80.00 89 ASP A C 1
ATOM 727 O O . ASP A 1 89 ? 4.814 -0.356 18.040 1.00 80.00 89 ASP A O 1
ATOM 731 N N . PHE A 1 90 ? 4.172 1.173 19.573 1.00 81.62 90 PHE A N 1
ATOM 732 C CA . PHE A 1 90 ? 2.784 1.147 19.154 1.00 81.62 90 PHE A CA 1
ATOM 733 C C . PHE A 1 90 ? 2.598 1.614 17.723 1.00 81.62 90 PHE A C 1
ATOM 735 O O . PHE A 1 90 ? 1.885 0.985 16.936 1.00 81.62 90 PHE A O 1
ATOM 742 N N . HIS A 1 91 ? 3.249 2.722 17.385 1.00 83.81 91 HIS A N 1
ATOM 743 C CA . HIS A 1 91 ? 3.181 3.313 16.057 1.00 83.81 91 HIS A CA 1
ATOM 744 C C . HIS A 1 91 ? 3.649 2.327 14.983 1.00 83.81 91 HIS A C 1
ATOM 746 O O . HIS A 1 91 ? 2.924 2.091 14.012 1.00 83.81 91 HIS A O 1
ATOM 752 N N . VAL A 1 92 ? 4.794 1.669 15.207 1.00 85.94 92 VAL A N 1
ATOM 753 C CA . VAL A 1 92 ? 5.353 0.667 14.282 1.00 85.94 92 VAL A CA 1
ATOM 754 C C . VAL A 1 92 ? 4.386 -0.496 14.086 1.00 85.94 92 VAL A C 1
ATOM 756 O O . VAL A 1 92 ? 4.108 -0.905 12.955 1.00 85.94 92 VAL A O 1
ATOM 759 N N . TYR A 1 93 ? 3.840 -1.015 15.186 1.00 87.50 93 TYR A N 1
ATOM 760 C CA . TYR A 1 93 ? 2.941 -2.162 15.155 1.00 87.50 93 TYR A CA 1
ATOM 761 C C . TYR A 1 93 ? 1.661 -1.874 14.363 1.00 87.50 93 TYR A C 1
ATOM 763 O O . TYR A 1 93 ? 1.213 -2.700 13.563 1.00 87.50 93 TYR A O 1
ATOM 771 N N . VAL A 1 94 ? 1.079 -0.684 14.533 1.00 89.44 94 VAL A N 1
ATOM 772 C CA . VAL A 1 94 ? -0.124 -0.289 13.790 1.00 89.44 94 VAL A CA 1
ATOM 773 C C . VAL A 1 94 ? 0.176 -0.047 12.317 1.00 89.44 94 VAL A C 1
ATOM 775 O O . VAL A 1 94 ? -0.603 -0.489 11.473 1.00 89.44 94 VAL A O 1
ATOM 778 N N . LEU A 1 95 ? 1.302 0.590 11.983 1.00 93.19 95 LEU A N 1
ATOM 779 C CA . LEU A 1 95 ? 1.725 0.746 10.589 1.00 93.19 95 LEU A CA 1
ATOM 780 C C . LEU A 1 95 ? 1.913 -0.613 9.901 1.00 93.19 95 LEU A C 1
ATOM 782 O O . LEU A 1 95 ? 1.467 -0.791 8.767 1.00 93.19 95 LEU A O 1
ATOM 786 N N . ALA A 1 96 ? 2.498 -1.594 10.595 1.00 94.25 96 ALA A N 1
ATOM 787 C CA . ALA A 1 96 ? 2.604 -2.964 10.098 1.00 94.25 96 ALA A CA 1
ATOM 788 C C . ALA A 1 96 ? 1.221 -3.616 9.905 1.00 94.25 96 ALA A C 1
ATOM 790 O O . ALA A 1 96 ? 0.977 -4.245 8.874 1.00 94.25 96 ALA A O 1
ATOM 791 N N . GLY A 1 97 ? 0.289 -3.428 10.845 1.00 95.38 97 GLY A N 1
ATOM 792 C CA . GLY A 1 97 ? -1.096 -3.899 10.721 1.00 95.38 97 GLY A CA 1
ATOM 793 C C . GLY A 1 97 ? -1.854 -3.273 9.543 1.00 95.38 97 GLY A C 1
ATOM 794 O O . GLY A 1 97 ? -2.589 -3.962 8.830 1.00 95.38 97 GLY A O 1
ATOM 795 N N . LEU A 1 98 ? -1.638 -1.982 9.284 1.00 96.94 98 LEU A N 1
ATOM 796 C CA . LEU A 1 98 ? -2.176 -1.285 8.115 1.00 96.94 98 LEU A CA 1
ATOM 797 C C . LEU A 1 98 ? -1.565 -1.823 6.820 1.00 96.94 98 LEU A C 1
ATOM 799 O O . LEU A 1 98 ? -2.305 -2.141 5.894 1.00 96.94 98 LEU A O 1
ATOM 803 N N . ALA A 1 99 ? -0.247 -2.028 6.774 1.00 98.19 99 ALA A N 1
ATOM 804 C CA . ALA A 1 99 ? 0.410 -2.627 5.617 1.00 98.19 99 ALA A CA 1
ATOM 805 C C . ALA A 1 99 ? -0.121 -4.040 5.318 1.00 98.19 99 ALA A C 1
ATOM 807 O O . ALA A 1 99 ? -0.397 -4.369 4.168 1.00 98.19 99 ALA A O 1
ATOM 808 N N . GLN A 1 100 ? -0.348 -4.865 6.343 1.00 98.12 100 GLN A N 1
ATOM 809 C CA . GLN A 1 100 ? -0.973 -6.183 6.177 1.00 98.12 100 GLN A CA 1
ATOM 810 C C . GLN A 1 100 ? -2.420 -6.081 5.675 1.00 98.12 100 GLN A C 1
ATOM 812 O O . GLN A 1 100 ? -2.839 -6.869 4.826 1.00 98.12 100 GLN A O 1
ATOM 817 N N . SER A 1 101 ? -3.172 -5.087 6.152 1.00 98.50 101 SER A N 1
ATOM 818 C CA . SER A 1 101 ? -4.535 -4.815 5.684 1.00 98.50 101 SER A CA 1
ATOM 819 C C . SER A 1 101 ? -4.548 -4.407 4.212 1.00 98.50 101 SER A C 1
ATOM 821 O O . SER A 1 101 ? -5.365 -4.902 3.438 1.00 98.50 101 SER A O 1
ATOM 823 N N . PHE A 1 102 ? -3.600 -3.567 3.794 1.00 98.62 102 PHE A N 1
ATOM 824 C CA . PHE A 1 102 ? -3.436 -3.189 2.395 1.00 98.62 102 PHE A CA 1
ATOM 825 C C . PHE A 1 102 ? -3.005 -4.383 1.542 1.00 98.62 102 PHE A C 1
ATOM 827 O O . PHE A 1 102 ? -3.610 -4.609 0.503 1.00 98.62 102 PHE A O 1
ATOM 834 N N . HIS A 1 103 ? -2.079 -5.227 1.994 1.00 98.69 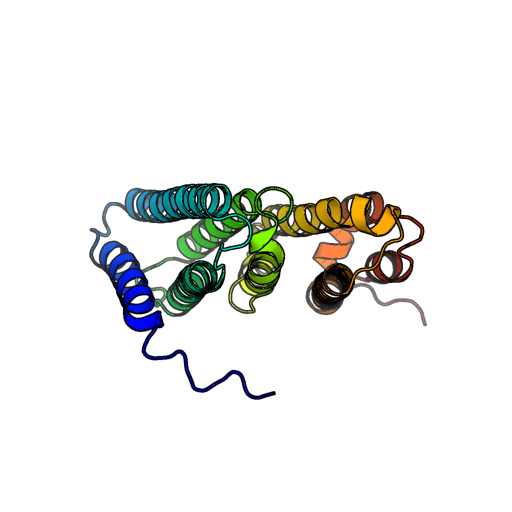103 HIS A N 1
ATOM 835 C CA . HIS A 1 103 ? -1.750 -6.472 1.288 1.00 98.69 103 HIS A CA 1
ATOM 836 C C . HIS A 1 103 ? -2.983 -7.385 1.109 1.00 98.69 103 HIS A C 1
ATOM 838 O O . HIS A 1 103 ? -3.200 -7.996 0.057 1.00 98.69 103 HIS A O 1
ATOM 844 N N . ALA A 1 104 ? -3.848 -7.472 2.123 1.00 98.50 104 ALA A N 1
ATOM 845 C CA . ALA A 1 104 ? -5.093 -8.228 2.024 1.00 98.50 104 ALA A CA 1
ATOM 846 C C . ALA A 1 104 ? -6.089 -7.618 1.017 1.00 98.50 104 ALA A C 1
ATOM 848 O O . ALA A 1 104 ? -6.825 -8.370 0.380 1.00 98.50 104 ALA A O 1
ATOM 849 N N . LEU A 1 105 ? -6.058 -6.296 0.833 1.00 98.62 105 LEU A N 1
ATOM 850 C CA . LEU A 1 105 ? -6.882 -5.521 -0.102 1.00 98.62 105 LEU A CA 1
ATOM 851 C C . LEU A 1 105 ? -6.172 -5.193 -1.427 1.00 98.62 105 LEU A C 1
ATOM 853 O O . LEU A 1 105 ? -6.597 -4.279 -2.131 1.00 98.62 105 LEU A O 1
ATOM 857 N N . GLN A 1 106 ? -5.083 -5.893 -1.756 1.00 98.25 106 GLN A N 1
ATOM 858 C CA . GLN A 1 106 ? -4.293 -5.613 -2.955 1.00 98.25 106 GLN A CA 1
ATOM 859 C C . GLN A 1 106 ? -5.140 -5.611 -4.245 1.00 98.25 106 GLN A C 1
ATOM 861 O O . GLN A 1 106 ? -6.134 -6.345 -4.323 1.00 98.25 106 GLN A O 1
ATOM 866 N N . PRO A 1 107 ? -4.707 -4.892 -5.298 1.00 97.31 107 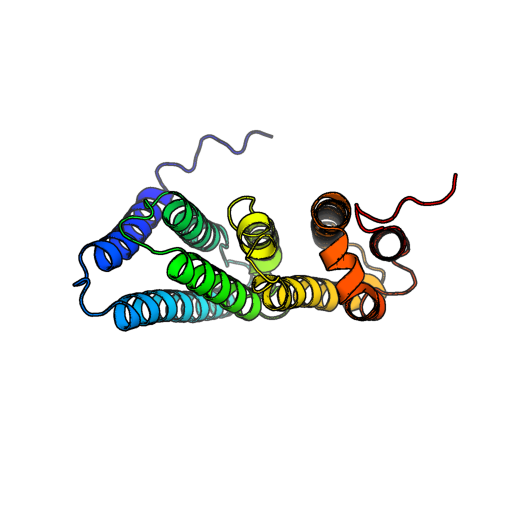PRO A N 1
ATOM 867 C CA . PRO A 1 107 ? -5.425 -4.799 -6.573 1.00 97.31 107 PRO A CA 1
ATOM 868 C C . PRO A 1 107 ? -5.831 -6.149 -7.184 1.00 97.31 107 PRO A C 1
ATOM 870 O O . PRO A 1 107 ? -6.932 -6.293 -7.702 1.00 97.31 107 PRO A O 1
ATOM 873 N N . ALA A 1 108 ? -4.990 -7.180 -7.050 1.00 97.00 108 ALA A N 1
ATOM 874 C CA . ALA A 1 108 ? -5.295 -8.522 -7.551 1.00 97.00 108 ALA A CA 1
ATOM 875 C C . ALA A 1 108 ? -6.457 -9.227 -6.817 1.00 97.00 108 ALA A C 1
ATOM 877 O O . ALA A 1 108 ? -7.025 -10.175 -7.350 1.00 97.00 108 ALA A O 1
ATOM 878 N N . LYS A 1 109 ? -6.791 -8.801 -5.590 1.00 97.25 109 LYS A N 1
ATOM 879 C CA . LYS A 1 109 ? -7.896 -9.346 -4.780 1.00 97.25 109 LYS A CA 1
ATOM 880 C C . LYS A 1 109 ? -9.147 -8.475 -4.840 1.00 97.25 109 LYS A C 1
ATOM 882 O O . LYS A 1 109 ? -10.246 -9.017 -4.807 1.00 97.25 109 LYS A O 1
ATOM 887 N N . VAL A 1 110 ? -8.978 -7.154 -4.902 1.00 97.62 110 VAL A N 1
ATOM 888 C CA . VAL A 1 110 ? -10.082 -6.185 -4.955 1.00 97.62 110 VAL A CA 1
ATOM 889 C C . VAL A 1 110 ? -9.813 -5.158 -6.069 1.00 97.62 110 VAL A C 1
ATOM 891 O O . VAL A 1 110 ? -9.401 -4.029 -5.780 1.00 97.62 110 VAL A O 1
ATOM 894 N N . PRO A 1 111 ? -10.011 -5.524 -7.351 1.00 95.44 111 PRO A N 1
ATOM 895 C CA . PRO A 1 111 ? -9.676 -4.666 -8.491 1.00 95.44 111 PRO A CA 1
ATOM 896 C C . PRO A 1 111 ? -10.368 -3.299 -8.458 1.00 95.44 111 PRO A C 1
ATOM 898 O O . PRO A 1 111 ? -9.758 -2.281 -8.788 1.00 95.44 111 PRO A O 1
ATOM 901 N N . GLU A 1 112 ? -11.612 -3.239 -7.990 1.00 95.44 112 GLU A N 1
ATOM 902 C CA . GLU A 1 112 ? -12.405 -2.012 -7.879 1.00 95.44 112 GLU A CA 1
ATOM 903 C C . GLU A 1 112 ? -11.847 -1.032 -6.834 1.00 95.44 112 GLU A C 1
ATOM 905 O O . GLU A 1 112 ? -12.166 0.158 -6.853 1.00 95.44 112 GLU A O 1
ATOM 910 N N . PHE A 1 113 ? -10.973 -1.506 -5.940 1.00 96.94 113 PHE A N 1
ATOM 911 C CA . PHE A 1 113 ? -10.286 -0.690 -4.944 1.00 96.94 113 PHE A CA 1
ATOM 912 C C . PHE A 1 113 ? -8.883 -0.245 -5.394 1.00 96.94 113 PHE A C 1
ATOM 914 O O . PHE A 1 113 ? -8.255 0.541 -4.693 1.00 96.94 113 PHE A O 1
ATOM 921 N N . SER A 1 114 ? -8.393 -0.669 -6.568 1.00 96.25 114 SER A N 1
ATOM 922 C CA . SER A 1 114 ? -6.988 -0.492 -6.995 1.00 96.25 114 SER A CA 1
ATOM 923 C C . SER A 1 114 ? -6.471 0.950 -6.929 1.00 96.25 114 SER A C 1
ATOM 925 O O . SER A 1 114 ? -5.355 1.183 -6.470 1.00 96.25 114 SER A O 1
ATOM 927 N N . PHE A 1 115 ? -7.269 1.929 -7.371 1.00 95.94 115 PHE A N 1
ATOM 928 C CA . PHE A 1 115 ? -6.860 3.339 -7.357 1.00 95.94 115 PHE A CA 1
ATOM 929 C C . PHE A 1 115 ? -6.774 3.898 -5.935 1.00 95.94 115 PHE A C 1
ATOM 931 O O . PHE A 1 115 ? -5.759 4.485 -5.568 1.00 95.94 115 PHE A O 1
ATOM 938 N N . ALA A 1 116 ? -7.808 3.662 -5.123 1.00 97.19 116 ALA A N 1
ATOM 939 C CA . ALA A 1 116 ? -7.819 4.070 -3.721 1.00 97.19 116 ALA A CA 1
ATOM 940 C C . ALA A 1 116 ? -6.713 3.366 -2.924 1.00 97.19 116 ALA A C 1
ATOM 942 O O . ALA A 1 116 ? -6.073 3.979 -2.076 1.00 97.19 116 ALA A O 1
ATOM 943 N N . TRP A 1 117 ? -6.450 2.098 -3.231 1.00 98.38 117 TRP A N 1
ATOM 944 C CA . TRP A 1 117 ? -5.359 1.331 -2.651 1.00 98.38 117 TRP A CA 1
ATOM 945 C C . TRP A 1 117 ? -4.000 1.965 -2.957 1.00 98.38 117 TRP A C 1
ATOM 947 O O . TRP A 1 117 ? -3.215 2.189 -2.039 1.00 98.38 117 TRP A O 1
ATOM 957 N N . LEU A 1 118 ? -3.733 2.314 -4.222 1.00 97.50 118 LEU A N 1
ATOM 958 C CA . LEU A 1 118 ? -2.466 2.944 -4.609 1.00 97.50 118 LEU A CA 1
ATOM 959 C C . LEU A 1 118 ? -2.280 4.313 -3.959 1.00 97.50 118 LEU A C 1
ATOM 961 O O . LEU A 1 118 ? -1.173 4.666 -3.556 1.00 97.50 118 LEU A O 1
ATOM 965 N N . GLU A 1 119 ? -3.361 5.078 -3.837 1.00 97.00 119 GLU A N 1
ATOM 966 C CA . GLU A 1 119 ? -3.338 6.346 -3.119 1.00 97.00 119 GLU A CA 1
ATOM 967 C C . GLU A 1 119 ? -3.013 6.127 -1.631 1.00 97.00 119 GLU A C 1
ATOM 969 O O . GLU A 1 119 ? -2.098 6.768 -1.125 1.00 97.00 119 GLU A O 1
ATOM 974 N N . LEU A 1 120 ? -3.648 5.157 -0.955 1.00 97.94 120 LEU A N 1
ATOM 975 C CA . LEU A 1 120 ? -3.379 4.834 0.457 1.00 97.94 120 LEU A CA 1
ATOM 976 C C . LEU A 1 120 ? -1.927 4.430 0.712 1.00 97.94 120 LEU A C 1
ATOM 978 O O . LEU A 1 120 ? -1.298 4.949 1.635 1.00 97.94 120 LEU A O 1
ATOM 982 N N . VAL A 1 121 ? -1.382 3.520 -0.101 1.00 97.94 121 VAL A N 1
ATOM 983 C CA . VAL A 1 121 ? -0.009 3.036 0.102 1.00 97.94 121 VAL A CA 1
ATOM 984 C C . VAL A 1 121 ? 1.040 4.100 -0.211 1.00 97.94 121 VAL A C 1
ATOM 986 O O . VAL A 1 121 ? 2.181 3.936 0.199 1.00 97.94 121 VAL A O 1
ATOM 989 N N . THR A 1 122 ? 0.681 5.189 -0.897 1.00 97.06 122 THR A N 1
ATOM 990 C CA . THR A 1 122 ? 1.596 6.296 -1.225 1.00 97.06 122 THR A CA 1
ATOM 991 C C . THR A 1 122 ? 1.393 7.543 -0.362 1.00 97.06 122 THR A C 1
ATOM 993 O O . THR A 1 122 ? 2.120 8.522 -0.539 1.00 97.06 122 THR A O 1
ATOM 996 N N . LEU A 1 123 ? 0.460 7.520 0.600 1.00 96.75 123 LEU A N 1
ATOM 997 C CA . LEU A 1 123 ? 0.228 8.641 1.513 1.00 96.75 123 LEU A CA 1
ATOM 998 C C . LEU A 1 123 ? 1.501 9.018 2.283 1.00 96.75 123 LEU A C 1
ATOM 1000 O O . LEU A 1 123 ? 2.219 8.156 2.798 1.00 96.75 123 LEU A O 1
ATOM 1004 N N . THR A 1 124 ? 1.729 10.324 2.442 1.00 94.38 124 THR A N 1
ATOM 1005 C CA . THR A 1 124 ? 2.834 10.894 3.238 1.00 94.38 124 THR A CA 1
ATOM 1006 C C . THR A 1 124 ? 2.776 10.479 4.705 1.00 94.38 124 THR A C 1
ATOM 1008 O O . THR A 1 124 ? 3.804 10.358 5.369 1.00 94.38 124 THR A O 1
ATOM 1011 N N . ASP A 1 125 ? 1.567 10.212 5.192 1.00 93.19 125 ASP A N 1
ATOM 1012 C CA . ASP A 1 125 ? 1.279 9.736 6.540 1.00 93.19 125 ASP A CA 1
ATOM 1013 C C . ASP A 1 125 ? 1.489 8.227 6.723 1.00 93.19 125 ASP A C 1
ATOM 1015 O O . ASP A 1 125 ? 1.461 7.744 7.854 1.00 93.19 125 ASP A O 1
ATOM 1019 N N . PHE A 1 126 ? 1.741 7.489 5.637 1.00 96.88 126 PHE A N 1
ATOM 1020 C CA . PHE A 1 126 ? 1.961 6.045 5.661 1.00 96.88 126 PHE A CA 1
ATOM 1021 C C . PHE A 1 126 ? 3.345 5.649 5.146 1.00 96.88 126 PHE A C 1
ATOM 1023 O O . PHE A 1 126 ? 4.153 5.143 5.920 1.00 96.88 126 PHE A O 1
ATOM 1030 N N . MET A 1 127 ? 3.646 5.883 3.865 1.00 97.25 127 MET A N 1
ATOM 1031 C CA . MET A 1 127 ? 4.845 5.339 3.215 1.00 97.25 127 MET A CA 1
ATOM 1032 C C . MET A 1 127 ? 6.144 5.828 3.873 1.00 97.25 127 MET A C 1
ATOM 1034 O O . MET A 1 127 ? 6.908 4.983 4.341 1.00 97.25 127 MET A O 1
ATOM 1038 N N . PRO A 1 128 ? 6.395 7.146 4.016 1.00 96.38 128 PRO A N 1
ATOM 1039 C CA . PRO A 1 128 ? 7.582 7.624 4.721 1.00 96.38 128 PRO A CA 1
ATOM 1040 C C . PRO A 1 128 ? 7.628 7.175 6.181 1.00 96.38 128 PRO A C 1
ATOM 1042 O O . PRO A 1 128 ? 8.697 6.872 6.701 1.00 96.38 128 PRO A O 1
ATOM 1045 N N . LYS A 1 129 ? 6.474 7.121 6.856 1.00 94.56 129 LYS A N 1
ATOM 1046 C CA . LYS A 1 129 ? 6.393 6.709 8.261 1.00 94.56 129 LYS A CA 1
ATOM 1047 C C . LYS A 1 129 ? 6.761 5.241 8.441 1.00 94.56 129 LYS A C 1
ATOM 1049 O O . LYS A 1 129 ? 7.432 4.920 9.409 1.00 94.56 129 LYS A O 1
ATOM 1054 N N . LEU A 1 130 ? 6.373 4.368 7.517 1.00 95.88 130 LEU A N 1
ATOM 1055 C CA . LEU A 1 130 ? 6.736 2.954 7.543 1.00 95.88 130 LEU A CA 1
ATOM 1056 C C . LEU A 1 130 ? 8.192 2.729 7.102 1.00 95.88 130 LEU A C 1
ATOM 1058 O O . LEU A 1 130 ? 8.895 1.924 7.704 1.00 95.88 130 LEU A O 1
ATOM 1062 N N . LEU A 1 131 ? 8.671 3.437 6.076 1.00 96.62 131 LEU A N 1
ATOM 1063 C CA . LEU A 1 131 ? 10.024 3.239 5.540 1.00 96.62 131 LEU A CA 1
ATOM 1064 C C . LEU A 1 131 ? 11.136 3.791 6.442 1.00 96.62 131 LEU A C 1
ATOM 1066 O O . LEU A 1 131 ? 12.230 3.231 6.436 1.00 96.62 131 LEU A O 1
ATOM 1070 N N . ASN A 1 132 ? 10.851 4.827 7.237 1.00 94.81 132 ASN A N 1
ATOM 1071 C CA . ASN A 1 132 ? 11.802 5.439 8.176 1.00 94.81 132 ASN A CA 1
ATOM 1072 C C . ASN A 1 132 ? 11.858 4.756 9.551 1.00 94.81 132 ASN A C 1
ATOM 1074 O O . ASN A 1 132 ? 12.451 5.303 10.476 1.00 94.81 132 ASN A O 1
ATOM 1078 N N . GLN A 1 133 ? 11.224 3.593 9.715 1.00 91.88 133 GLN A N 1
ATOM 1079 C CA . GLN A 1 133 ? 11.313 2.841 10.964 1.00 91.88 133 GLN A CA 1
ATOM 1080 C C . GLN A 1 133 ? 12.737 2.332 11.200 1.00 91.88 133 GLN A C 1
ATOM 1082 O O . GLN A 1 133 ? 13.410 1.877 10.266 1.00 91.88 133 GLN A O 1
ATOM 1087 N N . ASP A 1 134 ? 13.165 2.367 12.462 1.00 89.75 134 ASP A N 1
ATOM 1088 C CA . ASP A 1 134 ? 14.503 1.949 12.871 1.00 89.75 134 ASP A CA 1
ATOM 1089 C C . ASP A 1 134 ? 14.815 0.525 12.406 1.00 89.75 134 ASP A C 1
ATOM 1091 O O . ASP A 1 134 ? 13.942 -0.345 12.323 1.00 89.75 134 ASP A O 1
ATOM 1095 N N . ASN A 1 135 ? 16.088 0.276 12.089 1.00 90.25 135 ASN A N 1
ATOM 1096 C CA . ASN A 1 135 ? 16.572 -1.017 11.597 1.00 90.25 135 ASN A CA 1
ATOM 1097 C C . ASN A 1 135 ? 15.787 -1.557 10.386 1.00 90.25 135 ASN A C 1
ATOM 1099 O O . ASN A 1 135 ? 15.730 -2.770 10.177 1.00 90.25 135 ASN A O 1
ATOM 1103 N N . HIS A 1 136 ? 15.170 -0.669 9.598 1.00 93.81 136 HIS A N 1
ATOM 1104 C CA . HIS A 1 136 ? 14.394 -1.016 8.410 1.00 93.81 136 HIS A CA 1
ATOM 1105 C C . HIS A 1 136 ? 13.222 -1.972 8.696 1.00 93.81 136 HIS A C 1
ATOM 1107 O O . HIS A 1 136 ? 12.807 -2.734 7.821 1.00 93.81 136 HIS A O 1
ATOM 1113 N N . GLN A 1 137 ? 12.649 -1.947 9.906 1.00 92.19 137 GLN A N 1
ATOM 1114 C CA . GLN A 1 137 ? 11.575 -2.875 10.293 1.00 92.19 137 GLN A CA 1
ATOM 1115 C C . GLN A 1 137 ? 10.331 -2.788 9.393 1.00 92.19 137 GLN A C 1
ATOM 1117 O O . GLN A 1 137 ? 9.637 -3.786 9.194 1.00 92.19 137 GLN A O 1
ATOM 1122 N N . GLY A 1 138 ? 10.052 -1.618 8.812 1.00 95.19 138 GLY A N 1
ATOM 1123 C CA . GLY A 1 138 ? 8.921 -1.426 7.902 1.00 95.19 138 GLY A CA 1
ATOM 1124 C C . GLY A 1 138 ? 9.160 -1.892 6.462 1.00 95.19 138 GLY A C 1
ATOM 1125 O O . GLY A 1 138 ? 8.207 -2.076 5.701 1.00 95.19 138 GLY A O 1
ATOM 1126 N N . TRP A 1 139 ? 10.415 -2.118 6.071 1.00 97.56 139 TRP A N 1
ATOM 1127 C CA . TRP A 1 139 ? 10.789 -2.414 4.688 1.00 97.56 139 TRP A CA 1
ATOM 1128 C C . TRP A 1 139 ? 10.188 -3.714 4.142 1.00 97.56 139 TRP A C 1
ATOM 1130 O O . TRP A 1 139 ? 9.652 -3.679 3.033 1.00 97.56 139 TRP A O 1
ATOM 1140 N N . PRO A 1 140 ? 10.186 -4.850 4.872 1.00 97.62 140 PRO A N 1
ATOM 1141 C CA . PRO A 1 140 ? 9.576 -6.079 4.368 1.00 97.62 140 PRO A CA 1
ATOM 1142 C C . PRO A 1 140 ? 8.083 -5.920 4.060 1.00 97.62 140 PRO A C 1
ATOM 1144 O O . PRO A 1 140 ? 7.597 -6.461 3.065 1.00 97.62 140 PRO A O 1
ATOM 1147 N N . TYR A 1 141 ? 7.366 -5.140 4.875 1.00 97.88 141 TYR A N 1
ATOM 1148 C CA . TYR A 1 141 ? 5.950 -4.855 4.662 1.00 97.88 141 TYR A CA 1
ATOM 1149 C C . TYR A 1 141 ? 5.738 -4.015 3.406 1.00 97.88 141 TYR A C 1
ATOM 1151 O O . TYR A 1 141 ? 4.929 -4.376 2.553 1.00 97.88 141 TYR A O 1
ATOM 1159 N N . PHE A 1 142 ? 6.502 -2.930 3.249 1.00 98.38 142 PHE A N 1
ATOM 1160 C CA . PHE A 1 142 ? 6.357 -2.064 2.083 1.00 98.38 142 PHE A CA 1
ATOM 1161 C C . PHE A 1 142 ? 6.813 -2.748 0.786 1.00 98.38 142 PHE A C 1
ATOM 1163 O O . PHE A 1 142 ? 6.160 -2.611 -0.245 1.00 98.38 142 PHE A O 1
ATOM 1170 N N . LYS A 1 143 ? 7.863 -3.580 0.840 1.00 98.38 143 LYS A N 1
ATOM 1171 C CA . LYS A 1 143 ? 8.267 -4.461 -0.269 1.00 98.38 143 LYS A CA 1
ATOM 1172 C C . LYS A 1 143 ? 7.097 -5.315 -0.750 1.00 98.38 143 LYS A C 1
ATOM 1174 O O . LYS A 1 143 ? 6.900 -5.430 -1.957 1.00 98.38 143 LYS A O 1
ATOM 1179 N N . CYS A 1 144 ? 6.340 -5.907 0.176 1.00 98.44 144 CYS A N 1
ATOM 1180 C CA . CYS A 1 144 ? 5.170 -6.717 -0.156 1.00 98.44 144 CYS A CA 1
ATOM 1181 C C . CYS A 1 144 ? 4.160 -5.909 -0.983 1.00 98.44 144 CYS A C 1
ATOM 1183 O O . CYS A 1 144 ? 3.784 -6.341 -2.065 1.00 98.44 144 CYS A O 1
ATOM 1185 N N . LEU A 1 145 ? 3.842 -4.684 -0.551 1.00 98.75 145 LEU A N 1
ATOM 1186 C CA . LEU A 1 145 ? 2.913 -3.794 -1.257 1.00 98.75 145 LEU A CA 1
ATOM 1187 C C . LEU A 1 145 ? 3.415 -3.412 -2.658 1.00 98.75 145 LEU A C 1
ATOM 1189 O O . LEU A 1 145 ? 2.662 -3.470 -3.628 1.00 98.75 145 LEU A O 1
ATOM 1193 N N . VAL A 1 146 ? 4.699 -3.075 -2.807 1.00 98.50 146 VAL A N 1
ATOM 1194 C CA . VAL A 1 146 ? 5.267 -2.781 -4.136 1.00 98.50 146 VAL A CA 1
ATOM 1195 C C . VAL A 1 146 ? 5.163 -4.008 -5.049 1.00 98.50 146 VAL A C 1
ATOM 1197 O O . VAL A 1 146 ? 4.781 -3.891 -6.212 1.00 98.50 146 VAL A O 1
ATOM 1200 N N . ILE A 1 147 ? 5.458 -5.197 -4.524 1.00 98.38 147 ILE A N 1
ATOM 1201 C CA . ILE A 1 147 ? 5.333 -6.455 -5.266 1.00 98.38 147 ILE A CA 1
ATOM 1202 C C . ILE A 1 147 ? 3.880 -6.731 -5.663 1.00 98.38 147 ILE A C 1
ATOM 1204 O O . ILE A 1 147 ? 3.650 -7.172 -6.788 1.00 98.38 147 ILE A O 1
ATOM 1208 N N . ASP A 1 148 ? 2.916 -6.469 -4.782 1.00 98.50 148 ASP A N 1
ATOM 1209 C CA . ASP A 1 148 ? 1.492 -6.687 -5.038 1.00 98.50 148 ASP A CA 1
ATOM 1210 C C . ASP A 1 148 ? 1.017 -5.897 -6.266 1.00 98.50 148 ASP A C 1
ATOM 1212 O O . ASP A 1 148 ? 0.413 -6.468 -7.179 1.00 98.50 148 ASP A O 1
ATOM 1216 N N . VAL A 1 149 ? 1.348 -4.600 -6.346 1.00 97.38 149 VAL A N 1
ATOM 1217 C CA . VAL A 1 149 ? 0.973 -3.794 -7.518 1.00 97.38 149 VAL A CA 1
ATOM 1218 C C . VAL A 1 149 ? 1.766 -4.179 -8.763 1.00 97.38 149 VAL A C 1
ATOM 1220 O O . VAL A 1 149 ? 1.182 -4.274 -9.839 1.00 97.38 149 VAL A O 1
ATOM 1223 N N . LEU A 1 150 ? 3.068 -4.464 -8.650 1.00 97.00 150 LEU A N 1
ATOM 1224 C CA . LEU A 1 150 ? 3.864 -4.877 -9.810 1.00 97.00 150 LEU A CA 1
ATOM 1225 C C . LEU A 1 150 ? 3.354 -6.195 -10.402 1.00 97.00 150 LEU A C 1
ATOM 1227 O O . LEU A 1 150 ? 3.240 -6.305 -11.620 1.00 97.00 150 LEU A O 1
ATOM 1231 N N . ARG A 1 151 ? 2.986 -7.170 -9.562 1.00 96.62 151 ARG A N 1
ATOM 1232 C CA . ARG A 1 151 ? 2.397 -8.443 -10.005 1.00 96.62 151 ARG A CA 1
ATOM 1233 C C . ARG A 1 151 ? 1.015 -8.271 -10.612 1.00 96.62 151 ARG A C 1
ATOM 1235 O O . ARG A 1 151 ? 0.694 -8.981 -11.556 1.00 96.62 151 ARG A O 1
ATOM 1242 N N . TYR A 1 152 ? 0.208 -7.351 -10.086 1.00 95.44 152 TYR A N 1
ATOM 1243 C CA . TYR A 1 152 ? -1.081 -7.024 -10.689 1.00 95.44 152 TYR A CA 1
ATOM 1244 C C . TYR A 1 152 ? -0.914 -6.394 -12.079 1.00 95.44 152 TYR A C 1
ATOM 1246 O O . TYR A 1 152 ? -1.634 -6.744 -13.011 1.00 95.44 152 TYR A O 1
ATOM 1254 N N . MET A 1 153 ? 0.073 -5.509 -12.232 1.00 92.94 153 MET A N 1
ATOM 1255 C CA . MET A 1 153 ? 0.364 -4.830 -13.494 1.00 92.94 153 MET A CA 1
ATOM 1256 C C . MET A 1 153 ? 1.019 -5.737 -14.538 1.00 92.94 153 MET A C 1
ATOM 1258 O O . MET A 1 153 ? 0.770 -5.558 -15.725 1.00 92.94 153 MET A O 1
ATOM 1262 N N . GLU A 1 154 ? 1.849 -6.695 -14.128 1.00 93.38 154 GLU A N 1
ATOM 1263 C CA . GLU A 1 154 ? 2.637 -7.558 -15.020 1.00 93.38 154 GLU A CA 1
ATOM 1264 C C . GLU A 1 154 ? 1.825 -8.160 -16.190 1.00 93.38 154 GLU A C 1
ATOM 1266 O O . GLU A 1 154 ? 2.172 -7.868 -17.341 1.00 93.38 154 GLU A O 1
ATOM 1271 N N . PRO A 1 155 ? 0.727 -8.914 -15.965 1.00 92.00 155 PRO A N 1
ATOM 1272 C CA . PRO A 1 155 ? -0.025 -9.526 -17.059 1.00 92.00 155 PRO A CA 1
ATOM 1273 C C . PRO A 1 155 ? -0.734 -8.487 -17.938 1.00 92.00 155 PRO A C 1
ATOM 1275 O O . PRO A 1 155 ? -0.830 -8.674 -19.151 1.00 92.00 155 PRO A O 1
ATOM 1278 N N . ILE A 1 156 ? -1.184 -7.376 -17.345 1.00 89.75 156 ILE A N 1
ATOM 1279 C CA . ILE A 1 156 ? -1.848 -6.270 -18.049 1.00 89.75 156 ILE A CA 1
ATOM 1280 C C . ILE A 1 156 ? -0.863 -5.612 -19.021 1.00 89.75 156 ILE A C 1
ATOM 1282 O O . ILE A 1 156 ? -1.166 -5.405 -20.194 1.00 89.75 156 ILE A O 1
ATOM 1286 N N . LEU A 1 157 ? 0.351 -5.332 -18.546 1.00 87.38 157 LEU A N 1
ATOM 1287 C CA . LEU A 1 157 ? 1.402 -4.712 -19.343 1.00 87.38 157 LEU A CA 1
ATOM 1288 C C . LEU A 1 157 ? 1.928 -5.667 -20.415 1.00 87.38 157 LEU A C 1
ATOM 1290 O O . LEU A 1 157 ? 2.259 -5.216 -21.509 1.00 87.38 157 LEU A O 1
ATOM 1294 N N . ARG A 1 158 ? 1.991 -6.976 -20.140 1.00 87.88 158 ARG A N 1
ATOM 1295 C CA . ARG A 1 158 ? 2.393 -7.993 -21.124 1.00 87.88 158 ARG A CA 1
ATOM 1296 C C . ARG A 1 158 ? 1.414 -8.105 -22.294 1.00 87.88 158 ARG A C 1
ATOM 1298 O O . ARG A 1 158 ? 1.861 -8.331 -23.414 1.00 87.88 158 ARG A O 1
ATOM 1305 N N . GLY A 1 159 ? 0.115 -7.933 -22.047 1.00 80.81 159 GLY A N 1
ATOM 1306 C CA . GLY A 1 159 ? -0.925 -8.017 -23.077 1.00 80.81 159 GLY A CA 1
ATOM 1307 C C . GLY A 1 159 ? -0.902 -6.883 -24.109 1.00 80.81 159 GLY A C 1
ATOM 1308 O O . GLY A 1 159 ? -1.458 -7.042 -25.189 1.00 80.81 159 GLY A O 1
ATOM 1309 N N . GLY A 1 160 ? -0.257 -5.751 -23.808 1.00 73.88 160 GLY A N 1
ATOM 1310 C CA . GLY A 1 160 ? -0.117 -4.616 -24.731 1.00 73.88 160 GLY A CA 1
ATOM 1311 C C . GLY A 1 160 ? -1.373 -3.749 -24.910 1.00 73.88 160 GLY A C 1
ATOM 1312 O O . GLY A 1 160 ? -1.288 -2.684 -25.519 1.00 73.88 160 GLY A O 1
ATOM 1313 N N . GLU A 1 161 ? -2.521 -4.143 -24.352 1.00 75.44 161 GLU A N 1
ATOM 1314 C CA . GLU A 1 161 ? -3.747 -3.339 -24.358 1.00 75.44 161 GLU A CA 1
ATOM 1315 C C . GLU A 1 161 ? -3.720 -2.278 -23.251 1.00 75.44 161 GLU A C 1
ATOM 1317 O O . GLU A 1 161 ? -4.076 -2.516 -22.094 1.00 75.44 161 GLU A O 1
ATOM 1322 N N . VAL A 1 162 ? -3.304 -1.066 -23.614 1.00 77.88 162 VAL A N 1
ATOM 1323 C CA . VAL A 1 162 ? -3.275 0.075 -22.694 1.00 77.88 162 VAL A CA 1
ATOM 1324 C C . VAL A 1 162 ? -4.596 0.834 -22.786 1.00 77.88 162 VAL A C 1
ATOM 1326 O O . VAL A 1 162 ? -4.739 1.796 -23.536 1.00 77.88 162 VAL A O 1
ATOM 1329 N N . THR A 1 163 ? -5.588 0.383 -22.021 1.00 88.62 163 THR A N 1
ATOM 1330 C CA . THR A 1 163 ? -6.812 1.167 -21.792 1.00 88.62 163 THR A CA 1
ATOM 1331 C C . THR A 1 163 ? -6.516 2.384 -20.906 1.00 88.62 163 THR A C 1
ATOM 1333 O O . THR A 1 163 ? -5.525 2.403 -20.174 1.00 88.62 163 THR A O 1
ATOM 1336 N N . GLU A 1 164 ? -7.382 3.402 -20.923 1.00 91.06 164 GLU A N 1
ATOM 1337 C CA . GLU A 1 164 ? -7.196 4.610 -20.099 1.00 91.06 164 GLU A CA 1
ATOM 1338 C C . GLU A 1 164 ? -7.004 4.295 -18.595 1.00 91.06 164 GLU A C 1
ATOM 1340 O O . GLU A 1 164 ? -6.045 4.794 -18.003 1.00 91.06 164 GLU A O 1
ATOM 1345 N N . PRO A 1 165 ? -7.798 3.406 -17.954 1.00 89.44 165 PRO A N 1
ATOM 1346 C CA . PRO A 1 165 ? -7.565 3.032 -16.556 1.00 89.44 165 PRO A CA 1
ATOM 1347 C C . PRO A 1 165 ? -6.194 2.387 -16.318 1.00 89.44 165 PRO A C 1
ATOM 1349 O O . PRO A 1 165 ? -5.551 2.658 -15.304 1.00 89.44 165 PRO A O 1
ATOM 1352 N N . VAL A 1 166 ? -5.724 1.562 -17.259 1.00 90.44 166 VAL A N 1
ATOM 1353 C CA . VAL A 1 166 ? -4.401 0.923 -17.192 1.00 90.44 166 VAL A CA 1
ATOM 1354 C C . VAL A 1 166 ? -3.293 1.966 -17.292 1.00 90.44 166 VAL A C 1
ATOM 1356 O O . VAL A 1 166 ? -2.319 1.896 -16.543 1.00 90.44 166 VAL A O 1
ATOM 1359 N N . HIS A 1 167 ? -3.451 2.964 -18.161 1.00 91.75 167 HIS A N 1
ATOM 1360 C CA . HIS A 1 167 ? -2.500 4.063 -18.286 1.00 91.75 167 HIS A CA 1
ATOM 1361 C C . HIS A 1 167 ? -2.400 4.887 -16.992 1.00 91.75 167 HIS A C 1
ATOM 1363 O O . HIS A 1 167 ? -1.298 5.173 -16.517 1.00 91.75 167 HIS A O 1
ATOM 1369 N N . VAL A 1 168 ? -3.534 5.221 -16.365 1.00 92.94 168 VAL A N 1
ATOM 1370 C CA . VAL A 1 168 ? -3.550 5.915 -15.064 1.00 92.94 168 VAL A CA 1
ATOM 1371 C C . VAL A 1 168 ? -2.847 5.076 -13.992 1.00 92.94 168 VAL A C 1
ATOM 1373 O O . VAL A 1 168 ? -2.022 5.597 -13.238 1.00 92.94 168 VAL A O 1
ATOM 1376 N N . LEU A 1 169 ? -3.121 3.771 -13.956 1.00 92.88 169 LEU A N 1
ATOM 1377 C CA . LEU A 1 169 ? -2.541 2.847 -12.985 1.00 92.88 169 LEU A CA 1
ATOM 1378 C C . LEU A 1 169 ? -1.022 2.687 -13.154 1.00 92.88 169 LEU A C 1
ATOM 1380 O O . LEU A 1 169 ? -0.273 2.717 -12.172 1.00 92.88 169 LEU A O 1
ATOM 1384 N N . TYR A 1 170 ? -0.556 2.591 -14.402 1.00 94.06 170 TYR A N 1
ATOM 1385 C CA . TYR A 1 170 ? 0.864 2.600 -14.745 1.00 94.06 170 TYR A CA 1
ATOM 1386 C C . TYR A 1 170 ? 1.536 3.887 -14.261 1.00 94.06 170 TYR A C 1
ATOM 1388 O O . TYR A 1 170 ? 2.555 3.824 -13.574 1.00 94.06 170 TYR A O 1
ATOM 1396 N N . ASN A 1 171 ? 0.940 5.050 -14.536 1.00 94.38 171 ASN A N 1
ATOM 1397 C CA . ASN A 1 171 ? 1.499 6.340 -14.131 1.00 94.38 171 ASN A CA 1
ATOM 1398 C C . ASN A 1 171 ? 1.580 6.503 -12.609 1.00 94.38 171 ASN A C 1
ATOM 1400 O O . ASN A 1 171 ? 2.575 7.026 -12.101 1.00 94.38 171 ASN A O 1
ATOM 1404 N N . TYR A 1 172 ? 0.581 6.020 -11.868 1.00 95.00 172 TYR A N 1
ATOM 1405 C CA . TYR A 1 172 ? 0.623 6.000 -10.403 1.00 95.00 172 TYR A CA 1
ATOM 1406 C C . TYR A 1 172 ? 1.722 5.073 -9.876 1.00 95.00 172 TYR A C 1
ATOM 1408 O O . TYR A 1 172 ? 2.521 5.482 -9.033 1.00 95.00 172 TYR A O 1
ATOM 1416 N N . THR A 1 173 ? 1.820 3.856 -10.418 1.00 95.88 173 THR A N 1
ATOM 1417 C CA . THR A 1 173 ? 2.857 2.882 -10.036 1.00 95.88 173 THR A CA 1
ATOM 1418 C C . THR A 1 173 ? 4.255 3.433 -10.317 1.00 95.88 173 THR A C 1
ATOM 1420 O O . THR A 1 173 ? 5.134 3.402 -9.458 1.00 95.88 173 THR A O 1
ATOM 1423 N N . 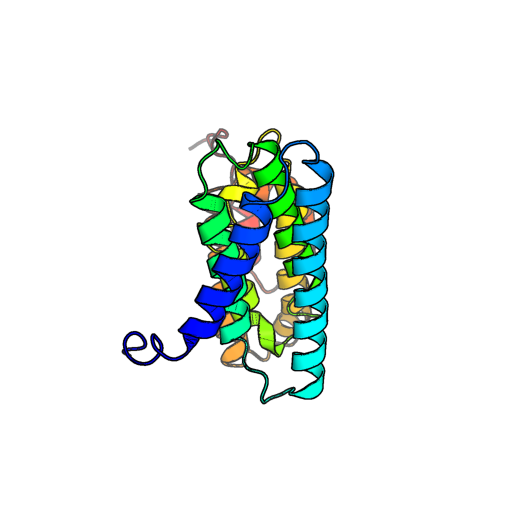ARG A 1 174 ? 4.450 4.027 -11.496 1.00 96.56 174 ARG A N 1
ATOM 1424 C CA . ARG A 1 174 ? 5.679 4.716 -11.892 1.00 96.56 174 ARG A CA 1
ATOM 1425 C C . ARG A 1 174 ? 6.033 5.845 -10.927 1.00 96.56 174 ARG A C 1
ATOM 1427 O O . ARG A 1 174 ? 7.181 5.947 -10.507 1.00 96.56 174 ARG A O 1
ATOM 1434 N N . ARG A 1 175 ? 5.064 6.692 -10.562 1.00 96.88 175 ARG A N 1
ATOM 1435 C CA . ARG A 1 175 ? 5.280 7.792 -9.612 1.00 96.88 175 ARG A CA 1
ATOM 1436 C C . ARG A 1 175 ? 5.704 7.270 -8.242 1.00 96.88 175 ARG A C 1
ATOM 1438 O O . ARG A 1 175 ? 6.635 7.825 -7.669 1.00 96.88 175 ARG A O 1
ATOM 1445 N N . MET A 1 176 ? 5.077 6.202 -7.751 1.00 97.44 176 MET A N 1
ATOM 1446 C CA . MET A 1 176 ? 5.497 5.541 -6.513 1.00 97.44 176 MET A CA 1
ATOM 1447 C C . MET A 1 176 ? 6.958 5.079 -6.602 1.00 97.44 176 MET A C 1
ATOM 1449 O O . MET A 1 176 ? 7.745 5.399 -5.718 1.00 97.44 176 MET A O 1
ATOM 1453 N N . LEU A 1 177 ? 7.350 4.392 -7.683 1.00 98.00 177 LEU A N 1
ATOM 1454 C CA . LEU A 1 177 ? 8.737 3.943 -7.867 1.00 98.00 177 LEU A CA 1
ATOM 1455 C C . LEU A 1 177 ? 9.735 5.104 -7.962 1.00 98.00 177 LEU A C 1
ATOM 1457 O O . LEU A 1 177 ? 10.835 4.992 -7.432 1.00 98.00 177 LEU A O 1
ATOM 1461 N N . LEU A 1 178 ? 9.365 6.214 -8.604 1.00 98.06 178 LEU A N 1
ATOM 1462 C CA . LEU A 1 178 ? 10.207 7.412 -8.664 1.00 98.06 178 LEU A CA 1
ATOM 1463 C C . LEU A 1 178 ? 10.429 8.021 -7.280 1.00 98.06 178 LEU A C 1
ATOM 1465 O O . LEU A 1 178 ? 11.565 8.337 -6.940 1.00 98.06 178 LEU A O 1
ATOM 1469 N N . VAL A 1 179 ? 9.367 8.146 -6.478 1.00 97.50 179 VAL A N 1
ATOM 1470 C CA . VAL A 1 179 ? 9.478 8.636 -5.096 1.00 97.50 179 VAL A CA 1
ATOM 1471 C C . VAL A 1 179 ? 10.366 7.704 -4.277 1.00 97.50 179 VAL A C 1
ATOM 1473 O O . VAL A 1 179 ? 11.283 8.172 -3.616 1.00 97.50 179 VAL A O 1
ATOM 1476 N N . LEU A 1 180 ? 10.181 6.385 -4.383 1.00 97.88 180 LEU A N 1
ATOM 1477 C CA . LEU A 1 180 ? 11.049 5.420 -3.701 1.00 97.88 180 LEU A CA 1
ATOM 1478 C C . LEU A 1 180 ? 12.505 5.514 -4.161 1.00 97.88 180 LEU A C 1
ATOM 1480 O O . LEU A 1 180 ? 13.406 5.451 -3.337 1.00 97.88 180 LEU A O 1
ATOM 1484 N N . SER A 1 181 ? 12.749 5.678 -5.461 1.00 97.12 181 SER A N 1
ATOM 1485 C CA . SER A 1 181 ? 14.105 5.800 -5.998 1.00 97.12 181 SER A CA 1
ATOM 1486 C C . SER A 1 181 ? 14.810 7.080 -5.558 1.00 97.12 181 SER A C 1
ATOM 1488 O O . SER A 1 181 ? 16.036 7.091 -5.533 1.00 97.12 181 SER A O 1
ATOM 1490 N N . HIS A 1 182 ? 14.072 8.158 -5.297 1.00 95.44 182 HIS A N 1
ATOM 1491 C CA . HIS A 1 182 ? 14.646 9.441 -4.904 1.00 95.44 182 HIS A CA 1
ATOM 1492 C C . HIS A 1 182 ? 14.765 9.560 -3.381 1.00 95.44 182 HIS A C 1
ATOM 1494 O O . HIS A 1 182 ? 15.842 9.841 -2.870 1.00 95.44 182 HIS A O 1
ATOM 1500 N N . ASP A 1 183 ? 13.677 9.302 -2.656 1.00 96.44 183 ASP A N 1
ATOM 1501 C CA . ASP A 1 183 ? 13.604 9.532 -1.211 1.00 96.44 183 ASP A CA 1
ATOM 1502 C C . ASP A 1 183 ? 14.129 8.335 -0.401 1.00 96.44 183 ASP A C 1
ATOM 1504 O O . ASP A 1 183 ? 14.602 8.510 0.720 1.00 96.44 183 ASP A O 1
ATOM 1508 N N . PHE A 1 184 ? 14.065 7.118 -0.958 1.00 96.94 184 PHE A N 1
ATOM 1509 C CA . PHE A 1 184 ? 14.433 5.867 -0.277 1.00 96.94 184 PHE A CA 1
ATOM 1510 C C . PHE A 1 184 ? 15.290 4.935 -1.165 1.00 96.94 184 PHE A C 1
ATOM 1512 O O . PHE A 1 184 ? 14.962 3.751 -1.328 1.00 96.94 184 PHE A O 1
ATOM 1519 N N . PRO A 1 185 ? 16.389 5.412 -1.780 1.00 97.06 185 PRO A N 1
ATOM 1520 C CA . PRO A 1 185 ? 17.146 4.627 -2.749 1.00 97.06 185 PRO A CA 1
ATOM 1521 C C . PRO A 1 185 ? 17.753 3.351 -2.158 1.00 97.06 185 PRO A C 1
ATOM 1523 O O . PRO A 1 185 ? 17.876 2.347 -2.863 1.00 97.06 185 PRO A O 1
ATOM 1526 N N . GLU A 1 186 ? 18.097 3.341 -0.869 1.00 96.56 186 GLU A N 1
ATOM 1527 C CA . GLU A 1 186 ? 18.609 2.164 -0.164 1.00 96.56 186 GLU A CA 1
ATOM 1528 C C . GLU A 1 186 ? 17.579 1.022 -0.145 1.00 96.56 186 GLU A C 1
ATOM 1530 O O . GLU A 1 186 ? 17.955 -0.140 -0.323 1.00 96.56 186 GLU A O 1
ATOM 1535 N N . PHE A 1 187 ? 16.285 1.342 -0.016 1.00 97.81 187 PHE A N 1
ATOM 1536 C CA . PHE A 1 187 ? 15.195 0.365 -0.082 1.00 97.81 187 PHE A CA 1
ATOM 1537 C C . PHE A 1 187 ? 15.129 -0.293 -1.464 1.00 97.81 187 PHE A C 1
ATOM 1539 O O . PHE A 1 187 ? 15.104 -1.525 -1.570 1.00 97.81 187 PHE A O 1
ATOM 1546 N N . ILE A 1 188 ? 15.161 0.513 -2.534 1.00 97.94 188 ILE A N 1
ATOM 1547 C CA . ILE A 1 188 ? 15.161 -0.004 -3.911 1.00 97.94 188 ILE A CA 1
ATOM 1548 C C . ILE A 1 188 ? 16.405 -0.854 -4.163 1.00 97.94 188 ILE A C 1
ATOM 1550 O O . ILE A 1 188 ? 16.297 -1.936 -4.737 1.00 97.94 188 ILE A O 1
ATOM 1554 N N . CYS A 1 189 ? 17.577 -0.415 -3.700 1.00 96.81 189 CYS A N 1
ATOM 1555 C CA . CYS A 1 189 ? 18.817 -1.171 -3.859 1.00 96.81 189 CYS A CA 1
ATOM 1556 C C . CYS A 1 189 ? 18.770 -2.515 -3.118 1.00 96.81 189 CYS A C 1
ATOM 1558 O O . CYS A 1 189 ? 19.175 -3.532 -3.680 1.00 96.81 189 CYS A O 1
ATOM 1560 N N . CYS A 1 190 ? 18.231 -2.544 -1.896 1.00 97.06 190 CYS A N 1
ATOM 1561 C CA . CYS A 1 190 ? 18.113 -3.758 -1.088 1.00 97.06 190 CYS A CA 1
ATOM 1562 C C . CYS A 1 190 ? 17.209 -4.818 -1.737 1.00 97.06 190 CYS A C 1
ATOM 1564 O O . CYS A 1 190 ? 17.507 -6.012 -1.679 1.00 97.06 190 CYS A O 1
ATOM 1566 N N . TYR A 1 191 ? 16.128 -4.398 -2.401 1.00 97.81 191 TYR A N 1
ATOM 1567 C CA . TYR A 1 191 ? 15.176 -5.310 -3.044 1.00 97.81 191 TYR A CA 1
ATOM 1568 C C . TYR A 1 191 ? 15.245 -5.331 -4.570 1.00 97.81 191 TYR A C 1
ATOM 1570 O O . TYR A 1 191 ? 14.352 -5.897 -5.204 1.00 97.81 191 TYR A O 1
ATOM 1578 N N . ARG A 1 192 ? 16.312 -4.777 -5.161 1.00 97.00 192 ARG A N 1
ATOM 1579 C CA . ARG A 1 192 ? 16.450 -4.567 -6.608 1.00 97.00 192 ARG A CA 1
ATOM 1580 C C . ARG A 1 192 ? 16.095 -5.807 -7.416 1.00 97.00 192 ARG A C 1
ATOM 1582 O O . ARG A 1 192 ? 15.233 -5.724 -8.282 1.00 97.00 192 ARG A O 1
ATOM 1589 N N . SER A 1 193 ? 16.704 -6.950 -7.104 1.00 96.00 193 SER A N 1
ATOM 1590 C CA . SER A 1 193 ? 16.459 -8.197 -7.838 1.00 96.00 193 SER A CA 1
ATOM 1591 C C . SER A 1 193 ? 14.996 -8.634 -7.731 1.00 96.00 193 SER A C 1
ATOM 1593 O O . SER A 1 193 ? 14.354 -8.881 -8.743 1.00 96.00 193 SER A O 1
ATOM 1595 N N . SER A 1 194 ? 14.422 -8.616 -6.518 1.00 96.19 194 SER A N 1
ATOM 1596 C CA . SER A 1 194 ? 13.017 -8.996 -6.306 1.00 96.19 194 SER A CA 1
ATOM 1597 C C . SER A 1 194 ? 12.034 -8.117 -7.083 1.00 96.19 194 SER A C 1
ATOM 1599 O O . SER A 1 194 ? 11.007 -8.619 -7.528 1.00 96.19 194 SER A O 1
ATOM 160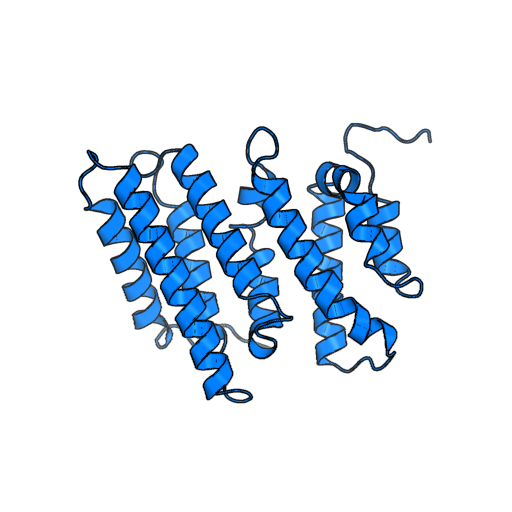1 N N . LEU A 1 195 ? 12.312 -6.815 -7.202 1.00 96.56 195 LEU A N 1
ATOM 1602 C CA . LEU A 1 195 ? 11.456 -5.882 -7.938 1.00 96.56 195 LEU A CA 1
ATOM 1603 C C . LEU A 1 195 ? 11.658 -6.017 -9.451 1.00 96.56 195 LEU A C 1
ATOM 1605 O O . LEU A 1 195 ? 10.688 -6.073 -10.202 1.00 96.56 195 LEU A O 1
ATOM 1609 N N . TYR A 1 196 ? 12.914 -6.101 -9.892 1.00 95.62 196 TYR A N 1
ATOM 1610 C CA . TYR A 1 196 ? 13.284 -6.176 -11.302 1.00 95.62 196 TYR A CA 1
ATOM 1611 C C . TYR A 1 196 ? 12.749 -7.439 -11.988 1.00 95.62 196 TYR A C 1
ATOM 1613 O O . TYR A 1 196 ? 12.262 -7.353 -13.115 1.00 95.62 196 TYR A O 1
ATOM 1621 N N . ASP A 1 197 ? 12.773 -8.583 -11.299 1.00 95.31 197 ASP A N 1
ATOM 1622 C CA . ASP A 1 197 ? 12.327 -9.871 -11.846 1.00 95.31 197 ASP A CA 1
ATOM 1623 C C . ASP A 1 197 ? 10.825 -9.903 -12.182 1.00 95.31 197 ASP A C 1
ATOM 1625 O O . ASP A 1 197 ? 10.394 -10.695 -13.019 1.00 95.31 197 ASP A O 1
ATOM 1629 N N . ILE A 1 198 ? 10.020 -9.038 -11.555 1.00 95.81 198 ILE A N 1
ATOM 1630 C CA . ILE A 1 198 ? 8.570 -8.955 -11.791 1.00 95.81 198 ILE A CA 1
ATOM 1631 C C . ILE A 1 198 ? 8.255 -8.055 -12.992 1.00 95.81 198 ILE A C 1
ATOM 1633 O O . ILE A 1 198 ? 7.270 -8.278 -13.690 1.00 95.81 198 ILE A O 1
ATOM 1637 N N . ILE A 1 199 ? 9.067 -7.024 -13.241 1.00 93.69 199 ILE A N 1
ATOM 1638 C CA . ILE A 1 199 ? 8.778 -6.012 -14.263 1.00 93.69 199 ILE A CA 1
ATOM 1639 C C . ILE A 1 199 ? 9.051 -6.600 -15.660 1.00 93.69 199 ILE A C 1
ATOM 1641 O O . ILE A 1 199 ? 10.193 -6.990 -15.931 1.00 93.69 199 ILE A O 1
ATOM 1645 N N . PRO A 1 200 ? 8.079 -6.609 -16.593 1.00 90.50 200 PRO A N 1
ATOM 1646 C CA . PRO A 1 200 ? 8.288 -7.143 -17.937 1.00 90.50 200 PRO A CA 1
ATOM 1647 C C . PRO A 1 200 ? 9.442 -6.468 -18.708 1.00 90.50 200 PRO A C 1
ATOM 1649 O O . PRO A 1 200 ? 9.684 -5.273 -18.516 1.00 90.50 200 PRO A O 1
ATOM 1652 N N . PRO A 1 201 ? 10.145 -7.181 -19.614 1.00 90.19 201 PRO A N 1
ATOM 1653 C CA . PRO A 1 201 ? 11.273 -6.631 -20.376 1.00 90.19 201 PRO A CA 1
ATOM 1654 C C . PRO A 1 201 ? 10.962 -5.383 -21.198 1.00 90.19 201 PRO A C 1
ATOM 1656 O O . PRO A 1 201 ? 11.815 -4.512 -21.316 1.00 90.19 201 PRO A O 1
ATOM 1659 N N . HIS A 1 202 ? 9.751 -5.270 -21.740 1.00 88.69 202 HIS A N 1
ATOM 1660 C CA . HIS A 1 202 ? 9.323 -4.123 -22.543 1.00 88.69 202 HIS A CA 1
ATOM 1661 C C . HIS A 1 202 ? 8.931 -2.901 -21.703 1.00 88.69 202 HIS A C 1
ATOM 1663 O O . HIS A 1 202 ? 8.817 -1.804 -22.244 1.00 88.69 202 HIS A O 1
ATOM 1669 N N . CYS A 1 203 ? 8.781 -3.042 -20.382 1.00 91.62 203 CYS A N 1
ATOM 1670 C CA . CYS A 1 203 ? 8.553 -1.926 -19.460 1.00 91.62 203 CYS A CA 1
ATOM 1671 C C . CYS A 1 203 ? 9.878 -1.228 -19.115 1.00 91.62 203 CYS A C 1
ATOM 1673 O O . CYS A 1 203 ? 10.288 -1.166 -17.952 1.00 91.62 203 CYS A O 1
ATOM 1675 N N . ILE A 1 204 ? 10.554 -0.715 -20.148 1.00 93.31 204 ILE A N 1
ATOM 1676 C CA . ILE A 1 204 ? 11.910 -0.154 -20.076 1.00 93.31 204 ILE A CA 1
ATOM 1677 C C . ILE A 1 204 ? 12.009 0.950 -19.026 1.00 93.31 204 ILE A C 1
ATOM 1679 O O . ILE A 1 204 ? 12.959 0.984 -18.254 1.00 93.31 204 ILE A O 1
ATOM 1683 N N . GLU A 1 205 ? 11.012 1.828 -18.947 1.00 94.25 205 GLU A N 1
ATOM 1684 C CA . GLU A 1 205 ? 11.028 2.940 -18.002 1.00 94.25 205 GLU A CA 1
ATOM 1685 C C . GLU A 1 205 ? 10.997 2.474 -16.539 1.00 94.25 205 GLU A C 1
ATOM 1687 O O . GLU A 1 205 ? 11.824 2.913 -15.742 1.00 94.25 205 GLU A O 1
ATOM 1692 N N . LEU A 1 206 ? 10.102 1.543 -16.186 1.00 95.56 206 LEU A N 1
ATOM 1693 C CA . LEU A 1 206 ? 10.042 0.997 -14.827 1.00 95.56 206 LEU A CA 1
ATOM 1694 C C . LEU A 1 206 ? 11.339 0.262 -14.467 1.00 95.56 206 LEU A C 1
ATOM 1696 O O . LEU A 1 206 ? 11.853 0.421 -13.360 1.00 95.56 206 LEU A O 1
ATOM 1700 N N . ARG A 1 207 ? 11.903 -0.500 -15.414 1.00 96.25 207 ARG A N 1
ATOM 1701 C CA . ARG A 1 207 ? 13.202 -1.165 -15.240 1.00 96.25 207 ARG A CA 1
ATOM 1702 C C . ARG A 1 207 ? 14.327 -0.160 -15.018 1.00 96.25 207 ARG A C 1
ATOM 1704 O O . ARG A 1 207 ? 15.139 -0.353 -14.116 1.00 96.25 207 ARG A O 1
ATOM 1711 N N . ASN A 1 208 ? 14.352 0.917 -15.795 1.00 96.56 208 ASN A N 1
ATOM 1712 C CA . ASN A 1 208 ? 15.372 1.952 -15.690 1.00 96.56 208 ASN A CA 1
ATOM 1713 C C . ASN A 1 208 ? 15.327 2.657 -14.340 1.00 96.56 208 ASN A C 1
ATOM 1715 O O . ASN A 1 208 ? 16.390 2.867 -13.770 1.00 96.56 208 ASN A O 1
ATOM 1719 N N . ILE A 1 209 ? 14.140 2.952 -13.794 1.00 97.50 209 ILE A N 1
ATOM 1720 C CA . ILE A 1 209 ? 14.019 3.517 -12.441 1.00 97.50 209 ILE A CA 1
ATOM 1721 C C . ILE A 1 209 ? 14.784 2.631 -11.450 1.00 97.50 209 ILE A C 1
ATOM 1723 O O . ILE A 1 209 ? 15.736 3.098 -10.839 1.00 97.50 209 ILE A O 1
ATOM 1727 N N . ILE A 1 210 ? 14.457 1.335 -11.394 1.00 97.06 210 ILE A N 1
ATOM 1728 C CA . ILE A 1 210 ? 15.065 0.369 -10.463 1.00 97.06 210 ILE A CA 1
ATOM 1729 C C . ILE A 1 210 ? 16.582 0.204 -10.666 1.00 97.06 210 ILE A C 1
ATOM 1731 O O . ILE A 1 210 ? 17.334 0.084 -9.694 1.00 97.06 210 ILE A O 1
ATOM 1735 N N . LEU A 1 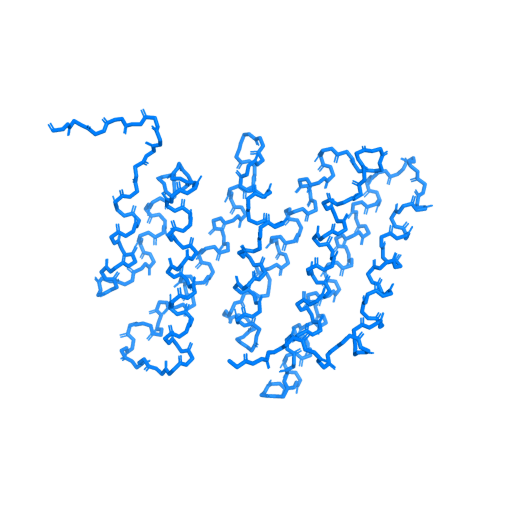211 ? 17.043 0.164 -11.920 1.00 95.50 211 LEU A N 1
ATOM 1736 C CA . LEU A 1 211 ? 18.461 -0.024 -12.247 1.00 95.50 211 LEU A CA 1
ATOM 1737 C C . LEU A 1 211 ? 19.302 1.238 -12.016 1.00 95.50 211 LEU A C 1
ATOM 1739 O O . LEU A 1 211 ? 20.468 1.122 -11.645 1.00 95.50 211 LEU A O 1
ATOM 1743 N N . SER A 1 212 ? 18.720 2.420 -12.227 1.00 95.19 212 SER A N 1
ATOM 1744 C CA . SER A 1 212 ? 19.392 3.715 -12.068 1.00 95.19 212 SER A CA 1
ATOM 1745 C C . SER A 1 212 ? 19.485 4.190 -10.619 1.00 95.19 212 SER A C 1
ATOM 1747 O O . SER A 1 212 ? 20.254 5.104 -10.335 1.00 95.19 212 SER A O 1
ATOM 1749 N N . THR A 1 213 ? 18.723 3.593 -9.697 1.00 95.38 213 THR A N 1
ATOM 1750 C CA . THR A 1 213 ? 18.751 3.987 -8.289 1.00 95.38 213 THR A CA 1
ATOM 1751 C C . THR A 1 213 ? 20.109 3.680 -7.666 1.00 95.38 213 THR A C 1
ATOM 1753 O O . THR A 1 213 ? 20.563 2.534 -7.690 1.00 95.38 213 THR A O 1
ATOM 1756 N N . VAL A 1 214 ? 20.738 4.682 -7.055 1.00 92.44 214 VAL A N 1
ATOM 1757 C CA . VAL A 1 214 ? 22.026 4.564 -6.359 1.00 92.44 214 VAL A CA 1
ATOM 1758 C C . VAL A 1 214 ? 21.842 5.034 -4.911 1.00 92.44 214 VAL A C 1
ATOM 1760 O O . VAL A 1 214 ? 21.163 6.038 -4.706 1.00 92.44 214 VAL A O 1
ATOM 1763 N N . PRO A 1 215 ? 22.407 4.340 -3.901 1.00 89.69 215 PRO A N 1
ATOM 1764 C CA . PRO A 1 215 ? 22.322 4.774 -2.504 1.00 89.69 215 PRO A CA 1
ATOM 1765 C C . PRO A 1 215 ? 22.912 6.173 -2.312 1.00 89.69 215 PRO A C 1
ATOM 1767 O O . PRO A 1 215 ? 23.932 6.490 -2.926 1.00 89.69 215 PRO A O 1
ATOM 1770 N N . HIS A 1 216 ? 22.366 6.968 -1.387 1.00 86.00 216 HIS A N 1
ATOM 1771 C CA . HIS A 1 216 ? 22.852 8.332 -1.132 1.00 86.00 216 HIS A CA 1
ATOM 1772 C C . HIS A 1 216 ? 24.341 8.376 -0.751 1.00 86.00 216 HIS A C 1
ATOM 1774 O O . HIS A 1 216 ? 25.051 9.333 -1.059 1.00 86.00 216 HIS A O 1
ATOM 1780 N N . ASN A 1 217 ? 24.833 7.313 -0.112 1.00 76.75 217 ASN A N 1
ATOM 1781 C CA . ASN A 1 217 ? 26.214 7.215 0.361 1.00 76.75 217 ASN A CA 1
ATOM 1782 C C . ASN A 1 217 ? 27.212 6.736 -0.710 1.00 76.75 217 ASN A C 1
ATOM 1784 O O . ASN A 1 217 ? 28.412 6.669 -0.439 1.00 76.75 217 ASN A O 1
ATOM 1788 N N . MET A 1 218 ? 26.756 6.401 -1.920 1.00 66.94 218 MET A N 1
ATOM 1789 C CA . MET A 1 218 ? 27.612 5.946 -3.014 1.00 66.94 218 MET A CA 1
ATOM 1790 C C . MET A 1 218 ? 27.807 7.092 -4.014 1.00 66.94 218 MET A C 1
ATOM 1792 O O . MET A 1 218 ? 26.949 7.364 -4.847 1.00 66.94 218 MET A O 1
ATOM 1796 N N . ARG A 1 219 ? 28.956 7.777 -3.951 1.00 53.94 219 ARG A N 1
ATOM 1797 C CA . ARG A 1 219 ? 29.349 8.721 -5.010 1.00 53.94 219 ARG A CA 1
ATOM 1798 C C . ARG A 1 219 ? 29.718 7.926 -6.259 1.00 53.94 219 ARG A C 1
ATOM 1800 O O . ARG A 1 219 ? 30.681 7.161 -6.235 1.00 53.94 219 ARG A O 1
ATOM 1807 N N . THR A 1 220 ? 28.974 8.110 -7.343 1.00 51.16 220 THR A N 1
ATOM 1808 C CA . THR A 1 220 ? 29.383 7.639 -8.669 1.00 51.16 220 THR A CA 1
ATOM 1809 C C . THR A 1 220 ? 30.650 8.392 -9.091 1.00 51.16 220 THR A C 1
ATOM 1811 O O . THR A 1 220 ? 30.679 9.618 -8.941 1.00 51.16 220 THR A O 1
ATOM 1814 N N . PRO A 1 221 ? 31.704 7.717 -9.584 1.00 49.25 221 PRO A N 1
ATOM 1815 C CA . PRO A 1 221 ? 32.824 8.424 -10.193 1.00 49.25 221 PRO A CA 1
ATOM 1816 C C . PRO A 1 221 ? 32.298 9.222 -11.394 1.00 49.25 221 PRO A C 1
ATOM 1818 O O . PRO A 1 221 ? 31.517 8.691 -12.185 1.00 49.25 221 PRO A O 1
ATOM 1821 N N . ILE A 1 222 ? 32.664 10.507 -11.439 1.00 51.50 222 ILE A N 1
ATOM 1822 C CA . ILE A 1 222 ? 32.347 11.446 -12.528 1.00 51.50 222 ILE A CA 1
ATOM 1823 C C . ILE A 1 222 ? 33.068 10.996 -13.799 1.00 51.50 222 ILE A C 1
ATOM 1825 O O . ILE A 1 222 ? 34.247 10.591 -13.670 1.00 51.50 222 ILE A O 1
#